Protein AF-0000000079012053 (afdb_homodimer)

Radius of gyration: 28.5 Å; Cα contacts (8 Å, |Δi|>4): 423; chains: 2; bounding box: 74×91×102 Å

InterPro domains:
  IPR010711 Group XII secretory phospholipase A2 precursor [PF06951] (29-182)
  IPR010711 Group XII secretory phospholipase A2 precursor [PTHR12824] (22-181)
  IPR033113 Phospholipase A2, histidine active site [PS00118] (104-111)
  IPR036444 Phospholipase A2 domain superfamily [G3DSA:1.20.90.10] (63-164)
  IPR036444 Phospholipase A2 domain superfamily [SSF48619] (60-164)

Structure (mmCIF, N/CA/C/O backbone):
data_AF-0000000079012053-model_v1
#
loop_
_entity.id
_entity.type
_entity.pdbx_description
1 polymer 'Group XIIA secretory phospholipase A2'
#
loop_
_atom_site.group_PDB
_atom_site.id
_atom_site.type_symbol
_atom_site.label_atom_id
_atom_site.label_alt_id
_atom_site.label_comp_id
_atom_site.label_asym_id
_atom_site.label_entity_id
_atom_site.label_seq_id
_atom_site.pdbx_PDB_ins_code
_atom_site.Cartn_x
_atom_site.Cartn_y
_atom_site.Cartn_z
_atom_site.occupancy
_atom_site.B_iso_or_equiv
_atom_site.auth_seq_id
_atom_site.auth_comp_id
_atom_site.auth_asym_id
_atom_site.auth_atom_id
_atom_site.pdbx_PDB_model_num
ATOM 1 N N . MET A 1 1 ? 38.719 -31.891 -61.781 1 25.09 1 MET A N 1
ATOM 2 C CA . MET A 1 1 ? 39.188 -31.359 -60.5 1 25.09 1 MET A CA 1
ATOM 3 C C . MET A 1 1 ? 38.719 -29.922 -60.281 1 25.09 1 MET A C 1
ATOM 5 O O . MET A 1 1 ? 39.25 -28.984 -60.875 1 25.09 1 MET A O 1
ATOM 9 N N . LEU A 1 2 ? 37.375 -29.734 -60.344 1 27.69 2 LEU A N 1
ATOM 10 C CA . LEU A 1 2 ? 36.406 -28.641 -60.5 1 27.69 2 LEU A CA 1
ATOM 11 C C . LEU A 1 2 ? 36.562 -27.609 -59.406 1 27.69 2 LEU A C 1
ATOM 13 O O . LEU A 1 2 ? 36.844 -27.969 -58.25 1 27.69 2 LEU A O 1
ATOM 17 N N . ALA A 1 3 ? 37.094 -26.453 -59.906 1 29.55 3 ALA A N 1
ATOM 18 C CA . ALA A 1 3 ? 37.219 -25.172 -59.219 1 29.55 3 ALA A CA 1
ATOM 19 C C . ALA A 1 3 ? 36 -24.875 -58.344 1 29.55 3 ALA A C 1
ATOM 21 O O . ALA A 1 3 ? 34.875 -24.828 -58.812 1 29.55 3 ALA A O 1
ATOM 22 N N . VAL A 1 4 ? 36 -25.562 -57.188 1 32.06 4 VAL A N 1
ATOM 23 C CA . VAL A 1 4 ? 35.062 -25.359 -56.062 1 32.06 4 VAL A CA 1
ATOM 24 C C . VAL A 1 4 ? 34.969 -23.875 -55.75 1 32.06 4 VAL A C 1
ATOM 26 O O . VAL A 1 4 ? 35.969 -23.219 -55.5 1 32.06 4 VAL A O 1
ATOM 29 N N . ASN A 1 5 ? 34.125 -23.281 -56.688 1 27.33 5 ASN A N 1
ATOM 30 C CA . ASN A 1 5 ? 33.688 -21.906 -56.562 1 27.33 5 ASN A CA 1
ATOM 31 C C . ASN A 1 5 ? 33.438 -21.516 -55.125 1 27.33 5 ASN A C 1
ATOM 33 O O . ASN A 1 5 ? 32.469 -21.938 -54.5 1 27.33 5 ASN A O 1
ATOM 37 N N . GLN A 1 6 ? 34.594 -21.641 -54.375 1 26.59 6 GLN A N 1
ATOM 38 C CA . GLN A 1 6 ? 34.625 -21.328 -52.938 1 26.59 6 GLN A CA 1
ATOM 39 C C . GLN A 1 6 ? 34.094 -19.938 -52.688 1 26.59 6 GLN A C 1
ATOM 41 O O . GLN A 1 6 ? 34.125 -19.453 -51.531 1 26.59 6 GLN A O 1
ATOM 46 N N . HIS A 1 7 ? 34.031 -19.234 -53.938 1 27.86 7 HIS A N 1
ATOM 47 C CA . HIS A 1 7 ? 34 -17.812 -53.562 1 27.86 7 HIS A CA 1
ATOM 48 C C . HIS A 1 7 ? 32.812 -17.484 -52.688 1 27.86 7 HIS A C 1
ATOM 50 O O . HIS A 1 7 ? 32.562 -16.328 -52.375 1 27.86 7 HIS A O 1
ATOM 56 N N . ARG A 1 8 ? 31.844 -18.438 -52.75 1 28.11 8 ARG A N 1
ATOM 57 C CA . ARG A 1 8 ? 30.547 -17.859 -52.438 1 28.11 8 ARG A CA 1
ATOM 58 C C . ARG A 1 8 ? 30.484 -17.328 -51 1 28.11 8 ARG A C 1
ATOM 60 O O . ARG A 1 8 ? 29.422 -16.938 -50.531 1 28.11 8 ARG A O 1
ATOM 67 N N . TRP A 1 9 ? 31.609 -17.781 -50.312 1 26.86 9 TRP A N 1
ATOM 68 C CA . TRP A 1 9 ? 31.266 -17.656 -48.906 1 26.86 9 TRP A CA 1
ATOM 69 C C . TRP A 1 9 ? 31.109 -16.203 -48.5 1 26.86 9 TRP A C 1
ATOM 71 O O . TRP A 1 9 ? 30.656 -15.898 -47.375 1 26.86 9 TRP A O 1
ATOM 81 N N . TYR A 1 10 ? 31.953 -15.391 -49.219 1 26.73 10 TYR A N 1
ATOM 82 C CA . TYR A 1 10 ? 32.375 -14.266 -48.406 1 26.73 10 TYR A CA 1
ATOM 83 C C . TYR A 1 10 ? 31.188 -13.367 -48.062 1 26.73 10 TYR A C 1
ATOM 85 O O . TYR A 1 10 ? 31.188 -12.711 -47 1 26.73 10 TYR A O 1
ATOM 93 N N . HIS A 1 11 ? 30.5 -13.039 -49.156 1 29.14 11 HIS A N 1
ATOM 94 C CA . HIS A 1 11 ? 29.938 -11.695 -49.062 1 29.14 11 HIS A CA 1
ATOM 95 C C . HIS A 1 11 ? 28.844 -11.617 -48.031 1 29.14 11 HIS A C 1
ATOM 97 O O . HIS A 1 11 ? 28.109 -10.625 -47.938 1 29.14 11 HIS A O 1
ATOM 103 N N . PHE A 1 12 ? 28.469 -12.758 -47.562 1 29.09 12 PHE A N 1
ATOM 104 C CA . PHE A 1 12 ? 27.281 -12.602 -46.75 1 29.09 12 PHE A CA 1
ATOM 105 C C . PHE A 1 12 ? 27.562 -11.695 -45.531 1 29.09 12 PHE A C 1
ATOM 107 O O . PHE A 1 12 ? 26.797 -11.703 -44.562 1 29.09 12 PHE A O 1
ATOM 114 N N . MET A 1 13 ? 28.719 -11.016 -45.594 1 24.72 13 MET A N 1
ATOM 115 C CA . MET A 1 13 ? 29.062 -10.273 -44.375 1 24.72 13 MET A CA 1
ATOM 116 C C . MET A 1 13 ? 27.859 -9.477 -43.875 1 24.72 13 MET A C 1
ATOM 118 O O . MET A 1 13 ? 27.391 -9.68 -42.75 1 24.72 13 MET A O 1
ATOM 122 N N . LEU A 1 14 ? 28.078 -7.977 -43.656 1 25.38 14 LEU A N 1
ATOM 123 C CA . LEU A 1 14 ? 28 -6.945 -42.625 1 25.38 14 LEU A CA 1
ATOM 124 C C . LEU A 1 14 ? 26.656 -6.246 -42.656 1 25.38 14 LEU A C 1
ATOM 126 O O . LEU A 1 14 ? 26.469 -5.227 -41.969 1 25.38 14 LEU A O 1
ATOM 130 N N . LEU A 1 15 ? 25.938 -6.465 -43.625 1 27.17 15 LEU A N 1
ATOM 131 C CA . LEU A 1 15 ? 24.891 -5.449 -43.562 1 27.17 15 LEU A CA 1
ATOM 132 C C . LEU A 1 15 ? 24.078 -5.613 -42.281 1 27.17 15 LEU A C 1
ATOM 134 O O . LEU A 1 15 ? 23.219 -6.492 -42.188 1 27.17 15 LEU A O 1
ATOM 138 N N . ILE A 1 16 ? 24.812 -5.633 -41.156 1 29.27 16 ILE A N 1
ATOM 139 C CA . ILE A 1 16 ? 24.094 -5.422 -39.906 1 29.27 16 ILE A CA 1
ATOM 140 C C . ILE A 1 16 ? 23.172 -4.211 -40.031 1 29.27 16 ILE A C 1
ATOM 142 O O . ILE A 1 16 ? 23.641 -3.068 -40 1 29.27 16 ILE A O 1
ATOM 146 N N . THR A 1 17 ? 22.375 -4.117 -41.031 1 27.09 17 THR A N 1
ATOM 147 C CA . THR A 1 17 ? 21.344 -3.08 -40.969 1 27.09 17 THR A CA 1
ATOM 148 C C . THR A 1 17 ? 20.797 -2.971 -39.562 1 27.09 17 THR A C 1
ATOM 150 O O . THR A 1 17 ? 20.438 -3.98 -38.938 1 27.09 17 THR A O 1
ATOM 153 N N . THR A 1 18 ? 21.219 -1.887 -38.844 1 28.12 18 THR A N 1
ATOM 154 C CA . THR A 1 18 ? 20.734 -1.186 -37.656 1 28.12 18 THR A CA 1
ATOM 155 C C . THR A 1 18 ? 19.219 -1.023 -37.688 1 28.12 18 THR A C 1
ATOM 157 O O . THR A 1 18 ? 18.703 -0.192 -38.438 1 28.12 18 THR A O 1
ATOM 160 N N . HIS A 1 19 ? 18.531 -2.014 -38.062 1 26.72 19 HIS A N 1
ATOM 161 C CA . HIS A 1 19 ? 17.156 -1.69 -37.688 1 26.72 19 HIS A CA 1
ATOM 162 C C . HIS A 1 19 ? 17.094 -0.979 -36.344 1 26.72 19 HIS A C 1
ATOM 164 O O . HIS A 1 19 ? 17.469 -1.549 -35.312 1 26.72 19 HIS A O 1
ATOM 170 N N . VAL A 1 20 ? 17.328 0.299 -36.375 1 26.78 20 VAL A N 1
ATOM 171 C CA . VAL A 1 20 ? 16.891 1.268 -35.375 1 26.78 20 VAL A CA 1
ATOM 172 C C . VAL A 1 20 ? 15.492 0.903 -34.906 1 26.78 20 VAL A C 1
ATOM 174 O O . VAL A 1 20 ? 14.539 0.892 -35.688 1 26.78 20 VAL A O 1
ATOM 177 N N . PHE A 1 21 ? 15.445 -0.138 -34.156 1 27.66 21 PHE A N 1
ATOM 178 C CA . PHE A 1 21 ? 14.273 -0.241 -33.281 1 27.66 21 PHE A CA 1
ATOM 179 C C . PHE A 1 21 ? 13.734 1.142 -32.938 1 27.66 21 PHE A C 1
ATOM 181 O O . PHE A 1 21 ? 14.438 1.963 -32.344 1 27.66 21 PHE A O 1
ATOM 188 N N . ASN A 1 22 ? 12.961 1.633 -33.812 1 24.8 22 ASN A N 1
ATOM 189 C CA . ASN A 1 22 ? 12.078 2.758 -33.531 1 24.8 22 ASN A CA 1
ATOM 190 C C . ASN A 1 22 ? 11.477 2.65 -32.125 1 24.8 22 ASN A C 1
ATOM 192 O O . ASN A 1 22 ? 10.562 1.854 -31.891 1 24.8 22 ASN A O 1
ATOM 196 N N . VAL A 1 23 ? 12.25 2.871 -31.094 1 27.88 23 VAL A N 1
ATOM 197 C CA . VAL A 1 23 ? 11.992 3.285 -29.719 1 27.88 23 VAL A CA 1
ATOM 198 C C . VAL A 1 23 ? 10.922 4.367 -29.703 1 27.88 23 VAL A C 1
ATOM 200 O O . VAL A 1 23 ? 10.688 5.004 -28.672 1 27.88 23 VAL A O 1
ATOM 203 N N . ASN A 1 24 ? 10.5 4.809 -30.828 1 26.16 24 ASN A N 1
ATOM 204 C CA . ASN A 1 24 ? 9.742 6.051 -30.734 1 26.16 24 ASN A CA 1
ATOM 205 C C . ASN A 1 24 ? 8.492 5.879 -29.859 1 26.16 24 ASN A C 1
ATOM 207 O O . ASN A 1 24 ? 8.117 6.781 -29.125 1 26.16 24 ASN A O 1
ATOM 211 N N . SER A 1 25 ? 7.598 5.047 -30.438 1 25.25 25 SER A N 1
ATOM 212 C CA . SER A 1 25 ? 6.234 5.238 -29.953 1 25.25 25 SER A CA 1
ATOM 213 C C . SER A 1 25 ? 6.109 4.848 -28.484 1 25.25 25 SER A C 1
ATOM 215 O O . SER A 1 25 ? 5.031 4.969 -27.906 1 25.25 25 SER A O 1
ATOM 217 N N . VAL A 1 26 ? 6.871 3.967 -28.047 1 26.59 26 VAL A N 1
ATOM 218 C CA . VAL A 1 26 ? 6.746 3.551 -26.656 1 26.59 26 VAL A CA 1
ATOM 219 C C . VAL A 1 26 ? 7.184 4.688 -25.734 1 26.59 26 VAL A C 1
ATOM 221 O O . VAL A 1 26 ? 6.957 4.633 -24.531 1 26.59 26 VAL A O 1
ATOM 224 N N . LEU A 1 27 ? 7.992 5.613 -26.094 1 27.41 27 LEU A N 1
ATOM 225 C CA . LEU A 1 27 ? 8.555 6.734 -25.344 1 27.41 27 LEU A CA 1
ATOM 226 C C . LEU A 1 27 ? 7.453 7.695 -24.906 1 27.41 27 LEU A C 1
ATOM 228 O O . LEU A 1 27 ? 7.613 8.406 -23.906 1 27.41 27 LEU A O 1
ATOM 232 N N . THR A 1 28 ? 6.648 8.141 -25.828 1 27.19 28 THR A N 1
ATOM 233 C CA . THR A 1 28 ? 5.762 9.25 -25.5 1 27.19 28 THR A CA 1
ATOM 234 C C . THR A 1 28 ? 4.758 8.844 -24.422 1 27.19 28 THR A C 1
ATOM 236 O O . THR A 1 28 ? 4.184 9.695 -23.75 1 27.19 28 THR A O 1
ATOM 239 N N . LYS A 1 29 ? 4.129 7.668 -24.688 1 29.19 29 LYS A N 1
ATOM 240 C CA . LYS A 1 29 ? 3.051 7.402 -23.734 1 29.19 29 LYS A CA 1
ATOM 241 C C . LYS A 1 29 ? 3.592 7.223 -22.328 1 29.19 29 LYS A C 1
ATOM 243 O O . LYS A 1 29 ? 2.93 6.625 -21.469 1 29.19 29 LYS A O 1
ATOM 248 N N . SER A 1 30 ? 4.816 7.266 -22 1 28.3 30 SER A N 1
ATOM 249 C CA . SER A 1 30 ? 5.652 7.262 -20.812 1 28.3 30 SER A CA 1
ATOM 250 C C . SER A 1 30 ? 5.125 8.234 -19.766 1 28.3 30 SER A C 1
ATOM 252 O O . SER A 1 30 ? 5.09 7.914 -18.578 1 28.3 30 SER A O 1
ATOM 254 N N . ARG A 1 31 ? 5.168 9.57 -20.141 1 31.08 31 ARG A N 1
ATOM 255 C CA . ARG A 1 31 ? 4.715 10.688 -19.328 1 31.08 31 ARG A CA 1
ATOM 256 C C . ARG A 1 31 ? 3.287 10.469 -18.844 1 31.08 31 ARG A C 1
ATOM 258 O O . ARG A 1 31 ? 2.848 11.109 -17.875 1 31.08 31 ARG A O 1
ATOM 265 N N . ASP A 1 32 ? 2.441 10.203 -19.844 1 31.27 32 ASP A N 1
ATOM 266 C CA . ASP A 1 32 ? 1.064 10.117 -19.359 1 31.27 32 ASP A CA 1
ATOM 267 C C . ASP A 1 32 ? 0.906 9.008 -18.328 1 31.27 32 ASP A C 1
ATOM 269 O O . ASP A 1 32 ? 0.097 8.094 -18.516 1 31.27 32 ASP A O 1
ATOM 273 N N . ALA A 1 33 ? 1.769 8.266 -18.109 1 32.56 33 ALA A N 1
ATOM 274 C CA . ALA A 1 33 ? 1.92 7.41 -16.938 1 32.56 33 ALA A CA 1
ATOM 275 C C . ALA A 1 33 ? 1.225 8.023 -15.719 1 32.56 33 ALA A C 1
ATOM 277 O O . ALA A 1 33 ? 1.077 9.242 -15.625 1 32.56 33 ALA A O 1
ATOM 278 N N . ALA A 1 34 ? 0.718 7.234 -14.672 1 38.31 34 ALA A N 1
ATOM 279 C CA . ALA A 1 34 ? -0.222 7.629 -13.625 1 38.31 34 ALA A CA 1
ATOM 280 C C . ALA A 1 34 ? 0.29 8.844 -12.852 1 38.31 34 ALA A C 1
ATOM 282 O O . ALA A 1 34 ? 1.221 8.727 -12.055 1 38.31 34 ALA A O 1
ATOM 283 N N . SER A 1 35 ? 0.836 9.93 -13.328 1 45.62 35 SER A N 1
ATOM 284 C CA . SER A 1 35 ? 0.599 11.078 -12.461 1 45.62 35 SER A CA 1
ATOM 285 C C . SER A 1 35 ? -0.606 10.844 -11.555 1 45.62 35 SER A C 1
ATOM 287 O O . SER A 1 35 ? -1.749 11.055 -11.969 1 45.62 35 SER A O 1
ATOM 289 N N . ASN A 1 36 ? -0.613 9.641 -10.969 1 56.22 36 ASN A N 1
ATOM 290 C CA . ASN A 1 36 ? -1.754 9.297 -10.133 1 56.22 36 ASN A CA 1
ATOM 291 C C . ASN A 1 36 ? -2.26 10.508 -9.352 1 56.22 36 ASN A C 1
ATOM 293 O O . ASN A 1 36 ? -1.633 10.93 -8.375 1 56.22 36 ASN A O 1
ATOM 297 N N . THR A 1 37 ? -2.938 11.289 -10.25 1 70.62 37 THR A N 1
ATOM 298 C CA . THR A 1 37 ? -3.617 12.359 -9.523 1 70.62 37 THR A CA 1
ATOM 299 C C . THR A 1 37 ? -4.418 11.789 -8.352 1 70.62 37 THR A C 1
ATOM 301 O O . THR A 1 37 ? -4.684 10.594 -8.305 1 70.62 37 THR A O 1
ATOM 304 N N . VAL A 1 38 ? -4.434 12.57 -7.445 1 81.56 38 VAL A N 1
ATOM 305 C CA . VAL A 1 38 ? -5.273 12.234 -6.305 1 81.56 38 VAL A CA 1
ATOM 306 C C . VAL A 1 38 ? -6.605 11.664 -6.789 1 81.56 38 VAL A C 1
ATOM 308 O O . VAL A 1 38 ? -7.066 10.633 -6.297 1 81.56 38 VAL A O 1
ATOM 311 N N . GLY A 1 39 ? -7.117 12.258 -7.805 1 81.94 39 GLY A N 1
ATOM 312 C CA . GLY A 1 39 ? -8.383 11.805 -8.359 1 81.94 39 GLY A CA 1
ATOM 313 C C . GLY A 1 39 ? -8.32 10.391 -8.914 1 81.94 39 GLY A C 1
ATOM 314 O O . GLY A 1 39 ? -9.219 9.586 -8.68 1 81.94 39 GLY A O 1
ATOM 315 N N . ASP A 1 40 ? -7.273 10.062 -9.609 1 79.62 40 ASP A N 1
ATOM 316 C CA . ASP A 1 40 ? -7.105 8.727 -10.172 1 79.62 40 ASP A CA 1
ATOM 317 C C . ASP A 1 40 ? -6.965 7.68 -9.07 1 79.62 40 ASP A C 1
ATOM 319 O O . ASP A 1 40 ? -7.531 6.59 -9.164 1 79.62 40 ASP A O 1
ATOM 323 N N . ILE A 1 41 ? -6.234 8.016 -8.094 1 79.38 41 ILE A N 1
ATOM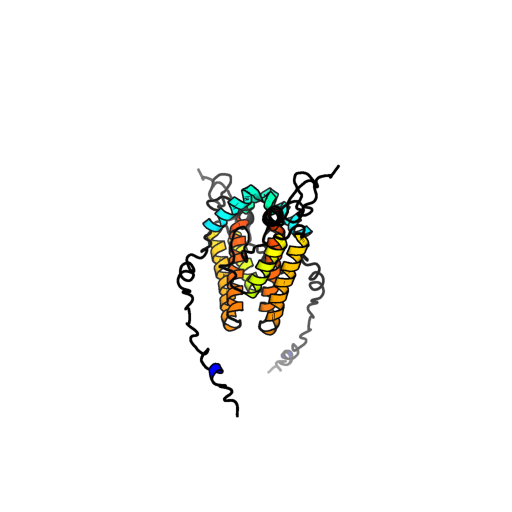 324 C CA . ILE A 1 41 ? -6.043 7.102 -6.969 1 79.38 41 ILE A CA 1
ATOM 325 C C . ILE A 1 41 ? -7.379 6.852 -6.273 1 79.38 41 ILE A C 1
ATOM 327 O O . ILE A 1 41 ? -7.773 5.703 -6.066 1 79.38 41 ILE A O 1
ATOM 331 N N . LEU A 1 42 ? -8.062 7.91 -6.043 1 82.94 42 LEU A N 1
ATOM 332 C CA . LEU A 1 42 ? -9.32 7.793 -5.316 1 82.94 42 LEU A CA 1
ATOM 333 C C . LEU A 1 42 ? -10.359 7.043 -6.148 1 82.94 42 LEU A C 1
ATOM 335 O O . LEU A 1 42 ? -11.125 6.234 -5.617 1 82.94 42 LEU A O 1
ATOM 339 N N . GLU A 1 43 ? -10.445 7.301 -7.438 1 82.31 43 GLU A N 1
ATOM 340 C CA . GLU A 1 43 ? -11.359 6.566 -8.305 1 82.31 43 GLU A CA 1
ATOM 341 C C . GLU A 1 43 ? -11.062 5.07 -8.281 1 82.31 43 GLU A C 1
ATOM 343 O O . GLU A 1 43 ? -11.977 4.25 -8.188 1 82.31 43 GLU A O 1
ATOM 348 N N . SER A 1 44 ? -9.859 4.738 -8.367 1 76.69 44 SER A N 1
ATOM 349 C CA . SER A 1 44 ? -9.469 3.334 -8.328 1 76.69 44 SER A CA 1
ATOM 350 C C . SER A 1 44 ? -9.852 2.695 -6.992 1 76.69 44 SER A C 1
ATOM 352 O O . SER A 1 44 ? -10.352 1.568 -6.961 1 76.69 44 SER A O 1
ATOM 354 N N . MET A 1 45 ? -9.727 3.445 -5.977 1 78.75 45 MET A N 1
ATOM 355 C CA . MET A 1 45 ? -10.039 2.9 -4.656 1 78.75 45 MET A CA 1
ATOM 356 C C . MET A 1 45 ? -11.539 2.68 -4.504 1 78.75 45 MET A C 1
ATOM 358 O O . MET A 1 45 ? -11.969 1.692 -3.906 1 78.75 45 MET A O 1
ATOM 362 N N . HIS A 1 46 ? -12.242 3.541 -5.031 1 81.56 46 HIS A N 1
ATOM 363 C CA . HIS A 1 46 ? -13.688 3.375 -4.902 1 81.56 46 HIS A CA 1
ATOM 364 C C . HIS A 1 46 ? -14.172 2.139 -5.656 1 81.56 46 HIS A C 1
ATOM 366 O O . HIS A 1 46 ? -15.117 1.479 -5.227 1 81.56 46 HIS A O 1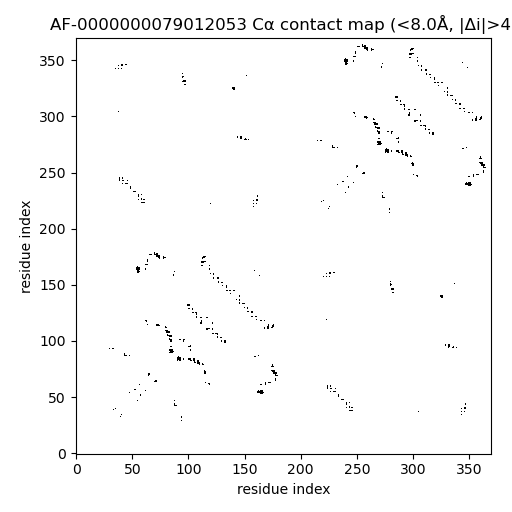
ATOM 372 N N . ASN A 1 47 ? -13.547 1.844 -6.727 1 76.19 47 ASN A N 1
ATOM 373 C CA . ASN A 1 47 ? -13.852 0.581 -7.391 1 76.19 47 ASN A CA 1
ATOM 374 C C . ASN A 1 47 ? -13.477 -0.615 -6.516 1 76.19 47 ASN A C 1
ATOM 376 O O . ASN A 1 47 ? -14.203 -1.612 -6.484 1 76.19 47 ASN A O 1
ATOM 380 N N . VAL A 1 48 ? -12.453 -0.475 -5.773 1 76.94 48 VAL A N 1
ATOM 381 C CA . VAL A 1 48 ? -12.008 -1.518 -4.852 1 76.94 48 VAL A CA 1
ATOM 382 C C . VAL A 1 48 ? -12.969 -1.592 -3.662 1 76.94 48 VAL A C 1
ATOM 384 O O . VAL A 1 48 ? -13.32 -2.684 -3.213 1 76.94 48 VAL A O 1
ATOM 387 N N . VAL A 1 49 ? -13.391 -0.503 -3.252 1 81.88 49 VAL A N 1
ATOM 388 C CA . VAL A 1 49 ? -14.234 -0.424 -2.062 1 81.88 49 VAL A CA 1
ATOM 389 C C . VAL A 1 49 ? -15.539 -1.18 -2.299 1 81.88 49 VAL A C 1
ATOM 391 O O . VAL A 1 49 ? -16.031 -1.886 -1.413 1 81.88 49 VAL A O 1
ATOM 394 N N . SER A 1 50 ? -16.031 -1.105 -3.463 1 83.12 50 SER A N 1
ATOM 395 C CA . SER A 1 50 ? -17.312 -1.752 -3.734 1 83.12 50 SER A CA 1
ATOM 396 C C . SER A 1 50 ? -17.203 -3.27 -3.623 1 83.12 50 SER A C 1
ATOM 398 O O . SER A 1 50 ? -18.188 -3.951 -3.342 1 83.12 50 SER A O 1
ATOM 400 N N . ASN A 1 51 ? -16 -3.746 -3.777 1 85.25 51 ASN A N 1
ATOM 401 C CA . ASN A 1 51 ? -15.781 -5.188 -3.715 1 85.25 51 ASN A CA 1
ATOM 402 C C . ASN A 1 51 ? -14.656 -5.539 -2.748 1 85.25 51 ASN A C 1
ATOM 404 O O . ASN A 1 51 ? -13.93 -6.508 -2.967 1 85.25 51 ASN A O 1
ATOM 408 N N . ILE A 1 52 ? -14.484 -4.758 -1.776 1 86.44 52 ILE A N 1
ATOM 409 C CA . ILE A 1 52 ? -13.32 -4.848 -0.904 1 86.44 52 ILE A CA 1
ATOM 410 C C . ILE A 1 52 ? -13.297 -6.211 -0.214 1 86.44 52 ILE A C 1
ATOM 412 O O . ILE A 1 52 ? -12.227 -6.797 -0.016 1 86.44 52 ILE A O 1
ATOM 416 N N . HIS A 1 53 ? -14.391 -6.742 0.082 1 87.75 53 HIS A N 1
ATOM 417 C CA . HIS A 1 53 ? -14.438 -8.047 0.726 1 87.75 53 HIS A CA 1
ATOM 418 C C . HIS A 1 53 ? -13.867 -9.133 -0.181 1 87.75 53 HIS A C 1
ATOM 420 O O . HIS A 1 53 ? -13.242 -10.086 0.297 1 87.75 53 HIS A O 1
ATOM 426 N N . ASP A 1 54 ? -14.094 -8.938 -1.468 1 89.25 54 ASP A N 1
ATOM 427 C CA . ASP A 1 54 ? -13.531 -9.898 -2.412 1 89.25 54 ASP A CA 1
ATOM 428 C C . ASP A 1 54 ? -12.008 -9.789 -2.471 1 89.25 54 ASP A C 1
ATOM 430 O O . ASP A 1 54 ? -11.32 -10.797 -2.631 1 89.25 54 ASP A O 1
ATOM 434 N N . TYR A 1 55 ? -11.57 -8.602 -2.291 1 88.5 55 TYR A N 1
ATOM 435 C CA . TYR A 1 55 ? -10.125 -8.383 -2.375 1 88.5 55 TYR A CA 1
ATOM 436 C C . TYR A 1 55 ? -9.422 -8.93 -1.138 1 88.5 55 TYR A C 1
ATOM 438 O O . TYR A 1 55 ? -8.344 -9.516 -1.24 1 88.5 55 TYR A O 1
ATOM 446 N N . ILE A 1 56 ? -9.969 -8.828 -0.07 1 88.19 56 ILE A N 1
ATOM 447 C CA . ILE A 1 56 ? -9.32 -9.211 1.179 1 88.19 56 ILE A CA 1
ATOM 448 C C . ILE A 1 56 ? -9.57 -10.695 1.456 1 88.19 56 ILE A C 1
ATOM 450 O O . ILE A 1 56 ? -8.672 -11.406 1.913 1 88.19 56 ILE A O 1
ATOM 454 N N . GLY A 1 57 ? -10.719 -11.078 1.14 1 89.25 57 GLY A N 1
ATOM 455 C CA . GLY A 1 57 ? -11.07 -12.453 1.441 1 89.25 57 GLY A CA 1
ATOM 456 C C . GLY A 1 57 ? -11.492 -12.656 2.885 1 89.25 57 GLY A C 1
ATOM 457 O O . GLY A 1 57 ? -11.891 -11.711 3.562 1 89.25 57 GLY A O 1
ATOM 458 N N . ASP A 1 58 ? -11.406 -13.961 3.316 1 84.81 58 ASP A N 1
ATOM 459 C CA . ASP A 1 58 ? -11.859 -14.297 4.664 1 84.81 58 ASP A CA 1
ATOM 460 C C . ASP A 1 58 ? -10.711 -14.211 5.664 1 84.81 58 ASP A C 1
ATOM 462 O O . ASP A 1 58 ? -9.539 -14.227 5.277 1 84.81 58 ASP A O 1
ATOM 466 N N . LYS A 1 59 ? -11.07 -14.055 6.938 1 78 59 LYS A N 1
ATOM 467 C CA . LYS A 1 59 ? -10.062 -13.969 7.996 1 78 59 LYS A CA 1
ATOM 468 C C . LYS A 1 59 ? -9.148 -15.188 7.992 1 78 59 LYS A C 1
ATOM 470 O O . LYS A 1 59 ? -7.969 -15.086 8.328 1 78 59 LYS A O 1
ATOM 475 N N . GLY A 1 60 ? -9.688 -16.234 7.586 1 75.5 60 GLY A N 1
ATOM 476 C CA . GLY A 1 60 ? -8.93 -17.469 7.664 1 75.5 60 GLY A CA 1
ATOM 477 C C . GLY A 1 60 ? -8.141 -17.766 6.406 1 75.5 60 GLY A C 1
ATOM 478 O O . GLY A 1 60 ? -7.461 -18.797 6.32 1 75.5 60 GLY A O 1
ATOM 479 N N . GLY A 1 61 ? -8.219 -16.906 5.512 1 82.5 61 GLY A N 1
ATOM 480 C CA . GLY A 1 61 ? -7.438 -17.156 4.312 1 82.5 61 GLY A CA 1
ATOM 481 C C . GLY A 1 61 ? -8.266 -17.109 3.043 1 82.5 61 GLY A C 1
ATOM 482 O O . GLY A 1 61 ? -9.477 -16.891 3.094 1 82.5 61 GLY A O 1
ATOM 483 N N . CYS A 1 62 ? -7.613 -17.188 1.967 1 94.19 62 CYS A N 1
ATOM 484 C CA . CYS A 1 62 ? -8.203 -17.125 0.633 1 94.19 62 CYS A CA 1
ATOM 485 C C . CYS A 1 62 ? -8.039 -18.469 -0.096 1 94.19 62 CYS A C 1
ATOM 487 O O . CYS A 1 62 ? -6.918 -18.875 -0.404 1 94.19 62 CYS A O 1
ATOM 489 N N . ILE A 1 63 ? -9.133 -19.156 -0.3 1 95.06 63 ILE A N 1
ATOM 490 C CA . ILE A 1 63 ? -9.141 -20.469 -0.95 1 95.06 63 ILE A CA 1
ATOM 491 C C . ILE A 1 63 ? -10.117 -20.453 -2.119 1 95.06 63 ILE A C 1
ATOM 493 O O . ILE A 1 63 ? -11.227 -19.922 -2 1 95.06 63 ILE A O 1
ATOM 497 N N . PHE A 1 64 ? -9.656 -21 -3.186 1 96.81 64 PHE A N 1
ATOM 498 C CA . PHE A 1 64 ? -10.562 -21.156 -4.316 1 96.81 64 PHE A CA 1
ATOM 499 C C . PHE A 1 64 ? -11.305 -22.484 -4.223 1 96.81 64 PHE A C 1
ATOM 501 O O . PHE A 1 64 ? -10.695 -23.531 -4.012 1 96.81 64 PHE A O 1
ATOM 508 N N . LYS A 1 65 ? -12.617 -22.359 -4.316 1 95.5 65 LYS A N 1
ATOM 509 C CA . LYS A 1 65 ? -13.484 -23.531 -4.348 1 95.5 65 LYS A CA 1
ATOM 510 C C . LYS A 1 65 ? -14.43 -23.469 -5.547 1 95.5 65 LYS A C 1
ATOM 512 O O . LYS A 1 65 ? -14.938 -22.406 -5.895 1 95.5 65 LYS A O 1
ATOM 517 N N . CYS A 1 66 ? -14.648 -24.641 -6.055 1 96.44 66 CYS A N 1
ATOM 518 C CA .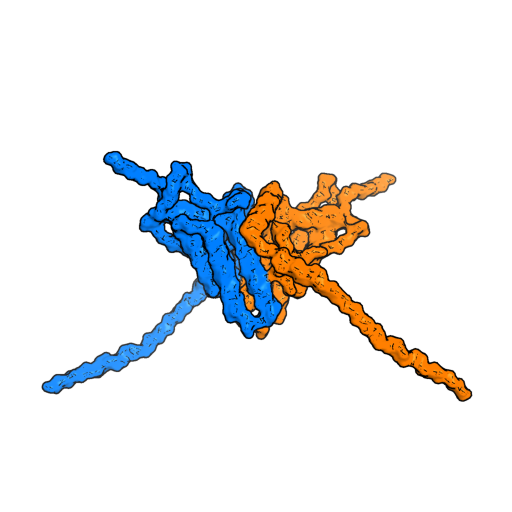 CYS A 1 66 ? -15.656 -24.719 -7.098 1 96.44 66 CYS A CA 1
ATOM 519 C C . CYS A 1 66 ? -17.047 -24.5 -6.523 1 96.44 66 CYS A C 1
ATOM 521 O O . CYS A 1 66 ? -17.375 -25 -5.449 1 96.44 66 CYS A O 1
ATOM 523 N N . PRO A 1 67 ? -17.875 -23.844 -7.27 1 92.81 67 PRO A N 1
ATOM 524 C CA . PRO A 1 67 ? -19.219 -23.562 -6.777 1 92.81 67 PRO A CA 1
ATOM 525 C C . PRO A 1 67 ? -20.047 -24.828 -6.535 1 92.81 67 PRO A 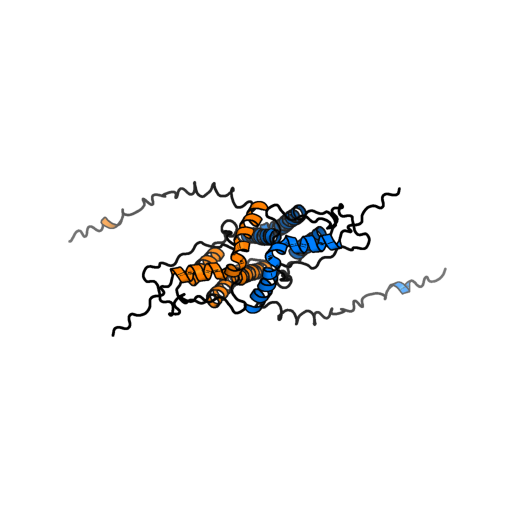C 1
ATOM 527 O O . PRO A 1 67 ? -20.906 -24.844 -5.656 1 92.81 67 PRO A O 1
ATOM 530 N N . ASN A 1 68 ? -19.797 -25.812 -7.273 1 92.5 68 ASN A N 1
ATOM 531 C CA . ASN A 1 68 ? 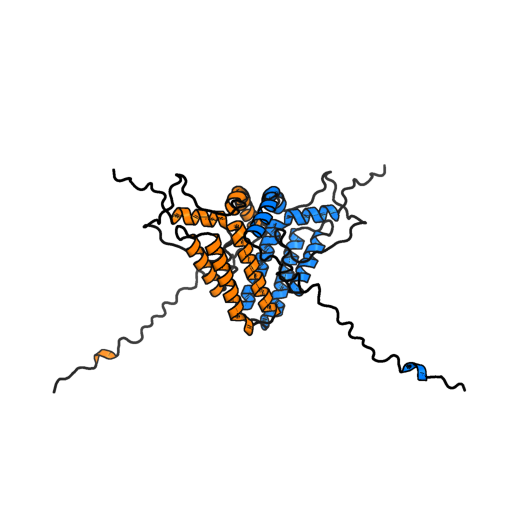-20.562 -27.047 -7.148 1 92.5 68 ASN A CA 1
ATOM 532 C C . ASN A 1 68 ? -19.953 -28 -6.133 1 92.5 68 ASN A C 1
ATOM 534 O O . ASN A 1 68 ? -20.391 -29.141 -6.008 1 92.5 68 ASN A O 1
ATOM 538 N N . GLY A 1 69 ? -18.781 -27.578 -5.512 1 92.88 69 GLY A N 1
ATOM 539 C CA . GLY A 1 69 ? -18.219 -28.328 -4.398 1 92.88 69 GLY A CA 1
ATOM 540 C C . GLY A 1 69 ? -17.188 -29.359 -4.828 1 92.88 69 GLY A C 1
ATOM 541 O O . GLY A 1 69 ? -16.562 -30 -3.988 1 92.88 69 GLY A O 1
ATOM 542 N N . VAL A 1 70 ? -17.078 -29.547 -6.176 1 94.69 70 VAL A N 1
ATOM 543 C CA . VAL A 1 70 ? -16.094 -30.516 -6.641 1 94.69 70 VAL A CA 1
ATOM 544 C C . VAL A 1 70 ? -14.688 -29.922 -6.531 1 94.69 70 VAL A C 1
ATOM 546 O O . VAL A 1 70 ? -14.523 -28.719 -6.379 1 94.69 70 VAL A O 1
ATOM 549 N N . LYS A 1 71 ? -13.773 -30.797 -6.547 1 95.12 71 LYS A N 1
ATOM 550 C CA . LYS A 1 71 ? -12.383 -30.344 -6.531 1 95.12 71 LYS A CA 1
ATOM 551 C C . LYS A 1 71 ? -11.992 -29.719 -7.863 1 95.12 71 LYS A C 1
ATOM 553 O O . LYS A 1 71 ? -12.273 -30.281 -8.93 1 95.12 71 LYS A O 1
ATOM 558 N N . PRO A 1 72 ? -11.43 -28.547 -7.746 1 97.56 72 PRO A N 1
ATOM 559 C CA . PRO A 1 72 ? -10.961 -27.953 -9 1 97.56 72 PRO A CA 1
ATOM 560 C C . PRO A 1 72 ? -9.969 -28.844 -9.742 1 97.56 72 PRO A C 1
ATOM 562 O O . PRO A 1 72 ? -9.117 -29.484 -9.125 1 97.56 72 PRO A O 1
ATOM 565 N N . GLN A 1 73 ? -10.164 -28.859 -11.094 1 97.44 73 GLN A N 1
ATOM 566 C CA . GLN A 1 73 ? -9.242 -29.594 -11.961 1 97.44 73 GLN A CA 1
ATOM 567 C C . GLN A 1 73 ? -8.586 -28.656 -12.977 1 97.44 73 GLN A C 1
ATOM 569 O O . GLN A 1 73 ? -9.195 -27.688 -13.414 1 97.44 73 GLN A O 1
ATOM 574 N N . LYS A 1 74 ? -7.434 -29.062 -13.375 1 97.44 74 LYS A N 1
ATOM 575 C CA . LYS A 1 74 ? -6.707 -28.25 -14.344 1 97.44 74 LYS A CA 1
ATOM 576 C C . LYS A 1 74 ? -7.52 -28.062 -15.617 1 97.44 74 LYS A C 1
ATOM 578 O O . LYS A 1 74 ? -8.07 -29.016 -16.156 1 97.44 74 LYS A O 1
ATOM 583 N N . ASN A 1 75 ? -7.59 -26.828 -16.062 1 97.62 75 ASN A N 1
ATOM 584 C CA . ASN A 1 75 ? -8.164 -26.5 -17.375 1 97.62 75 ASN A CA 1
ATOM 585 C C . ASN A 1 75 ? -7.18 -26.766 -18.5 1 97.62 75 ASN A C 1
ATOM 587 O O . ASN A 1 75 ? -6.207 -26.031 -18.656 1 97.62 75 ASN A O 1
ATOM 591 N N . PRO A 1 76 ? -7.434 -27.781 -19.328 1 96.19 76 PRO A N 1
ATOM 592 C CA . PRO A 1 76 ? -6.461 -28.094 -20.375 1 96.19 76 PRO A CA 1
ATOM 593 C C . PRO A 1 76 ? -6.352 -27 -21.422 1 96.19 76 PRO A C 1
ATOM 595 O O . PRO A 1 76 ? -5.355 -26.922 -22.156 1 96.19 76 PRO A O 1
ATOM 598 N N . ASP A 1 77 ? -7.328 -26.125 -21.484 1 96.75 77 ASP A N 1
ATOM 599 C CA . ASP A 1 77 ? -7.355 -25.078 -22.516 1 96.75 77 ASP A CA 1
ATOM 600 C C . ASP A 1 77 ? -6.766 -23.781 -21.984 1 96.75 77 ASP A C 1
ATOM 602 O O . ASP A 1 77 ? -6.73 -22.766 -22.703 1 96.75 77 ASP A O 1
ATOM 606 N N . HIS A 1 78 ? -6.312 -23.797 -20.766 1 97.44 78 HIS A N 1
ATOM 607 C CA . HIS A 1 78 ? -5.797 -22.578 -20.141 1 97.44 78 HIS A CA 1
ATOM 608 C C . HIS A 1 78 ? -4.285 -22.484 -20.297 1 97.44 78 HIS A C 1
ATOM 610 O O . HIS A 1 78 ? -3.568 -23.469 -20.062 1 97.44 78 HIS A O 1
ATOM 616 N N . THR A 1 79 ? -3.898 -21.266 -20.734 1 97.62 79 THR A N 1
ATOM 617 C CA . THR A 1 79 ? -2.48 -20.922 -20.734 1 97.62 79 THR A CA 1
ATOM 618 C C . THR A 1 79 ? -2.193 -19.844 -19.688 1 97.62 79 THR A C 1
ATOM 620 O O . THR A 1 79 ? -2.82 -18.781 -19.703 1 97.62 79 THR A O 1
ATOM 623 N N . LYS A 1 80 ? -1.304 -20.203 -18.828 1 96.25 80 LYS A N 1
ATOM 624 C CA . LYS A 1 80 ? -0.986 -19.219 -17.797 1 96.25 80 LYS A CA 1
ATOM 625 C C . LYS A 1 80 ? -0.479 -17.922 -18.406 1 96.25 80 LYS A C 1
ATOM 627 O O . LYS A 1 80 ? 0.229 -17.938 -19.406 1 96.25 80 LYS A O 1
ATOM 632 N N . SER A 1 81 ? -0.773 -16.812 -17.766 1 94.38 81 SER A N 1
ATOM 633 C CA . SER A 1 81 ? -0.382 -15.492 -18.234 1 94.38 81 SER A CA 1
ATOM 634 C C . SER A 1 81 ? 0.115 -14.625 -17.094 1 94.38 81 SER A C 1
ATOM 636 O O . SER A 1 81 ? -0.057 -14.969 -15.922 1 94.38 81 SER A O 1
ATOM 638 N N . SER A 1 82 ? 0.851 -13.617 -17.516 1 90.69 82 SER A N 1
ATOM 639 C CA . SER A 1 82 ? 1.329 -12.602 -16.578 1 90.69 82 SER A CA 1
ATOM 640 C C . SER A 1 82 ? 1.135 -11.195 -17.125 1 90.69 82 SER A C 1
ATOM 642 O O . SER A 1 82 ? 0.973 -11.016 -18.344 1 90.69 82 SER A O 1
ATOM 644 N N . ASN A 1 83 ? 0.999 -10.289 -16.234 1 81.94 83 ASN A N 1
ATOM 645 C CA . ASN A 1 83 ? 0.87 -8.906 -16.672 1 81.94 83 ASN A CA 1
ATOM 646 C C . ASN A 1 83 ? 1.782 -7.977 -15.883 1 81.94 83 ASN A C 1
ATOM 648 O O . ASN A 1 83 ? 1.487 -6.789 -15.727 1 81.94 83 ASN A O 1
ATOM 652 N N . GLY A 1 84 ? 2.816 -8.492 -15.312 1 81.25 84 GLY A N 1
ATOM 653 C CA . GLY A 1 84 ? 3.77 -7.656 -14.594 1 81.25 84 GLY A CA 1
ATOM 654 C C . GLY A 1 84 ? 3.297 -7.27 -13.211 1 81.25 84 GLY A C 1
ATOM 655 O O . GLY A 1 84 ? 2.547 -8.016 -12.57 1 81.25 84 GLY A O 1
ATOM 656 N N . CYS A 1 85 ? 3.961 -6.191 -12.727 1 77 85 CYS A N 1
ATOM 657 C CA . CYS A 1 85 ? 3.688 -5.77 -11.359 1 77 85 CYS A CA 1
ATOM 658 C C . CYS A 1 85 ? 2.516 -4.797 -11.312 1 77 85 CYS A C 1
ATOM 660 O O . CYS A 1 85 ? 2.385 -3.932 -12.18 1 77 85 CYS A O 1
ATOM 662 N N . GLY A 1 86 ? 1.521 -5.102 -10.586 1 68.44 86 GLY A N 1
ATOM 663 C CA . GLY A 1 86 ? 0.417 -4.199 -10.305 1 68.44 86 GLY A CA 1
ATOM 664 C C . GLY A 1 86 ? -0.174 -4.395 -8.922 1 68.44 86 GLY A C 1
ATOM 665 O O . GLY A 1 86 ? 0.014 -5.441 -8.297 1 68.44 86 GLY A O 1
ATOM 666 N N . ALA A 1 87 ? -0.489 -3.221 -8.281 1 58 87 ALA A N 1
ATOM 667 C CA . ALA A 1 87 ? -1.211 -3.32 -7.02 1 58 87 ALA A CA 1
ATOM 668 C C . ALA A 1 87 ? -2.496 -2.498 -7.055 1 58 87 ALA A C 1
ATOM 670 O O . ALA A 1 87 ? -2.525 -1.408 -7.629 1 58 87 ALA A O 1
ATOM 671 N N . PHE A 1 88 ? -3.506 -3.037 -6.453 1 53.72 88 PHE A N 1
ATOM 672 C CA . PHE A 1 88 ? -4.754 -2.324 -6.211 1 53.72 88 PHE A CA 1
ATOM 673 C C . PHE A 1 88 ? -5.371 -1.854 -7.523 1 53.72 88 PHE A C 1
ATOM 675 O O . PHE A 1 88 ? -5.938 -0.762 -7.594 1 53.72 88 PHE A O 1
ATOM 682 N N . GLY A 1 89 ? -5.086 -2.629 -8.57 1 52.44 89 GLY A N 1
ATOM 683 C CA . GLY A 1 89 ? -5.59 -2.145 -9.844 1 52.44 89 GLY A CA 1
ATOM 684 C C . GLY A 1 89 ? -4.637 -1.197 -10.547 1 52.44 89 GLY A C 1
ATOM 685 O O . GLY A 1 89 ? -4.91 -0.736 -11.656 1 52.44 89 GLY A O 1
ATOM 686 N N . PHE A 1 90 ? -3.629 -0.878 -9.766 1 55.81 90 PHE A N 1
ATOM 687 C CA . PHE A 1 90 ? -2.641 0.012 -10.359 1 55.81 90 PHE A CA 1
ATOM 688 C C . PHE A 1 90 ? -1.46 -0.781 -10.914 1 55.81 90 PHE A C 1
ATOM 690 O O . PHE A 1 90 ? -0.914 -1.646 -10.227 1 55.81 90 PHE A O 1
ATOM 697 N N . LYS A 1 91 ? -1.448 -0.65 -12.219 1 57.94 91 LYS A N 1
ATOM 698 C CA . LYS A 1 91 ? -0.225 -1.199 -12.789 1 57.94 91 LYS A CA 1
ATOM 699 C C . LYS A 1 91 ? 0.991 -0.366 -12.398 1 57.94 91 LYS A C 1
ATOM 701 O O . LYS A 1 91 ? 0.98 0.86 -12.531 1 57.94 91 LYS A O 1
ATOM 706 N N . LEU A 1 92 ? 1.866 -1.036 -11.625 1 58.94 92 LEU A N 1
ATOM 707 C CA . LEU A 1 92 ? 3.057 -0.337 -11.148 1 58.94 92 LEU A CA 1
ATOM 708 C C . LEU A 1 92 ? 4.188 -0.437 -12.172 1 58.94 92 LEU A C 1
ATOM 710 O O . LEU A 1 92 ? 5.316 -0.032 -11.891 1 58.94 92 LEU A O 1
ATOM 714 N N . ASP A 1 93 ? 3.799 -0.915 -13.25 1 56.28 93 ASP A N 1
ATOM 715 C CA . ASP A 1 93 ? 4.844 -1.116 -14.25 1 56.28 93 ASP A CA 1
ATOM 716 C C . ASP A 1 93 ? 5.523 0.204 -14.602 1 56.28 93 ASP A C 1
ATOM 718 O O . ASP A 1 93 ? 6.73 0.241 -14.852 1 56.28 93 ASP A O 1
ATOM 722 N N . SER A 1 94 ? 4.668 1.159 -14.664 1 56.72 94 SER A N 1
ATOM 723 C CA . SER A 1 94 ? 5.266 2.445 -15.008 1 56.72 94 SER A CA 1
ATOM 724 C C . SER A 1 94 ? 6.156 2.961 -13.875 1 56.72 94 SER A C 1
ATOM 726 O O . SER A 1 94 ? 7.008 3.82 -14.094 1 56.72 94 SER A O 1
ATOM 728 N N . HIS A 1 95 ? 5.918 2.229 -12.82 1 58.72 95 HIS A N 1
ATOM 729 C CA . HIS A 1 95 ? 6.66 2.719 -11.664 1 58.72 95 HIS A CA 1
ATOM 730 C C . HIS A 1 95 ? 7.758 1.743 -11.258 1 58.72 95 HIS A C 1
ATOM 732 O O . HIS A 1 95 ? 8.797 2.154 -10.727 1 58.72 95 HIS A O 1
ATOM 738 N N . ILE A 1 96 ? 7.395 0.55 -11.617 1 60 96 ILE A N 1
ATOM 739 C CA . ILE A 1 96 ? 8.406 -0.459 -11.328 1 60 96 ILE A CA 1
ATOM 740 C C . ILE A 1 96 ? 9.086 -0.896 -12.617 1 60 96 ILE A C 1
ATOM 742 O O . ILE A 1 96 ? 8.531 -1.688 -13.383 1 60 96 ILE A O 1
ATOM 746 N N . GLN A 1 97 ? 10.156 -0.299 -12.883 1 64.81 97 GLN A N 1
ATOM 747 C CA . GLN A 1 97 ? 10.844 -0.582 -14.141 1 64.81 97 GLN A CA 1
ATOM 748 C C . GLN A 1 97 ? 12.086 -1.44 -13.898 1 64.81 97 GLN A C 1
ATOM 750 O O . GLN A 1 97 ? 12.961 -1.527 -14.758 1 64.81 97 GLN A O 1
ATOM 755 N N . ILE A 1 98 ? 12.086 -2.051 -12.812 1 78.38 98 ILE A N 1
ATOM 756 C CA . ILE A 1 98 ? 13.211 -2.932 -12.531 1 78.38 98 ILE A CA 1
ATOM 757 C C . ILE A 1 98 ? 12.898 -4.344 -13.016 1 78.38 98 ILE A C 1
ATOM 759 O O . ILE A 1 98 ? 11.992 -5 -12.5 1 78.38 98 ILE A O 1
ATOM 763 N N . LYS A 1 99 ? 13.695 -4.773 -13.992 1 84.5 99 LYS A N 1
ATOM 764 C CA . LYS A 1 99 ? 13.445 -6.043 -14.664 1 84.5 99 LYS A CA 1
ATOM 765 C C . LYS A 1 99 ? 13.344 -7.188 -13.664 1 84.5 99 LYS A C 1
ATOM 767 O O . LYS A 1 99 ? 12.445 -8.023 -13.758 1 84.5 99 LYS A O 1
ATOM 772 N N . ASP A 1 100 ? 14.32 -7.207 -12.711 1 89.25 100 ASP A N 1
ATOM 773 C CA . ASP A 1 100 ? 14.328 -8.297 -11.742 1 89.25 100 ASP A CA 1
ATOM 774 C C . ASP A 1 100 ? 13.047 -8.312 -10.914 1 89.25 100 ASP A C 1
ATOM 776 O O . ASP A 1 100 ? 12.539 -9.383 -10.562 1 89.25 100 ASP A O 1
ATOM 780 N N . VAL A 1 101 ? 12.547 -7.18 -10.555 1 89.94 101 VAL A N 1
ATOM 781 C CA . VAL A 1 101 ? 11.297 -7.086 -9.812 1 89.94 101 VAL A CA 1
ATOM 782 C C . VAL A 1 101 ? 10.133 -7.52 -10.703 1 89.94 101 VAL A C 1
ATOM 784 O O . VAL A 1 101 ? 9.25 -8.258 -10.266 1 89.94 101 VAL A O 1
ATOM 787 N N . THR A 1 102 ? 10.195 -7.113 -11.93 1 88.62 102 THR A N 1
ATOM 788 C CA . THR A 1 102 ? 9.164 -7.512 -12.883 1 88.62 102 THR A CA 1
ATOM 789 C C . THR A 1 102 ? 9.125 -9.031 -13.031 1 88.62 102 THR A C 1
ATOM 791 O O . THR A 1 102 ? 8.047 -9.625 -13.125 1 88.62 102 THR A O 1
ATOM 794 N N . ASN A 1 103 ? 10.266 -9.602 -13.062 1 93.69 103 ASN A N 1
ATOM 795 C CA . ASN A 1 103 ? 10.32 -11.062 -13.133 1 93.69 103 ASN A CA 1
ATOM 796 C C . ASN A 1 103 ? 9.656 -11.703 -11.922 1 93.69 103 ASN A C 1
ATOM 798 O O . ASN A 1 103 ? 8.961 -12.719 -12.055 1 93.69 103 ASN A O 1
ATOM 802 N N . CYS A 1 104 ? 9.906 -11.078 -10.75 1 95.12 104 CYS A N 1
ATOM 803 C CA . CYS A 1 104 ? 9.234 -11.578 -9.555 1 95.12 104 CYS A CA 1
ATOM 804 C C . CYS A 1 104 ? 7.723 -11.461 -9.688 1 95.12 104 CYS A C 1
ATOM 806 O O . CYS A 1 104 ? 6.988 -12.383 -9.328 1 95.12 104 CYS A O 1
ATOM 808 N N . CYS A 1 105 ? 7.289 -10.398 -10.242 1 93.25 105 CYS A N 1
ATOM 809 C CA . CYS A 1 105 ? 5.859 -10.172 -10.43 1 93.25 105 CYS A CA 1
ATOM 810 C C . CYS A 1 105 ? 5.273 -11.18 -11.414 1 93.25 105 CYS A C 1
ATOM 812 O O . CYS A 1 105 ? 4.211 -11.758 -11.156 1 93.25 105 CYS A O 1
ATOM 814 N N . ASP A 1 106 ? 5.953 -11.383 -12.508 1 93.81 106 ASP A N 1
ATOM 815 C CA . ASP A 1 106 ? 5.484 -12.336 -13.508 1 93.81 106 ASP A CA 1
ATOM 816 C C . ASP A 1 106 ? 5.391 -13.75 -12.922 1 93.81 106 ASP A C 1
ATOM 818 O O . ASP A 1 106 ? 4.402 -14.453 -13.141 1 93.81 106 ASP A O 1
ATOM 822 N N . ASP A 1 107 ? 6.398 -14.141 -12.227 1 96.94 107 ASP A N 1
ATOM 823 C CA . ASP A 1 107 ? 6.367 -15.453 -11.586 1 96.94 107 ASP A CA 1
ATOM 824 C C . ASP A 1 107 ? 5.184 -15.57 -10.633 1 96.94 107 ASP A C 1
ATOM 826 O O . ASP A 1 107 ? 4.543 -16.625 -10.555 1 96.94 107 ASP A O 1
ATOM 830 N N . HIS A 1 108 ? 4.898 -14.555 -9.93 1 96.69 108 HIS A N 1
ATOM 831 C CA . HIS A 1 108 ? 3.773 -14.523 -9 1 96.69 108 HIS A CA 1
ATOM 832 C C . HIS A 1 108 ? 2.447 -14.664 -9.742 1 96.69 108 HIS A C 1
ATOM 834 O O . HIS A 1 108 ? 1.586 -15.445 -9.328 1 96.69 108 HIS A O 1
ATOM 840 N N . ASP A 1 109 ? 2.371 -13.969 -10.859 1 95 109 ASP A N 1
ATOM 841 C CA . ASP A 1 109 ? 1.177 -14.07 -11.695 1 95 109 ASP A CA 1
ATOM 842 C C . ASP A 1 109 ? 0.988 -15.5 -12.203 1 95 109 ASP A C 1
ATOM 844 O O . ASP A 1 109 ? -0.123 -16.031 -12.172 1 95 109 ASP A O 1
ATOM 848 N N . PHE A 1 110 ? 2.051 -16.047 -12.664 1 97.88 110 PHE A N 1
ATOM 849 C CA . PHE A 1 110 ? 1.973 -17.406 -13.172 1 97.88 110 PHE A CA 1
ATOM 850 C C . PHE A 1 110 ? 1.562 -18.375 -12.062 1 97.88 110 PHE A C 1
ATOM 852 O O . PHE A 1 110 ? 0.791 -19.297 -12.297 1 97.88 110 PHE A O 1
ATOM 859 N N . CYS A 1 111 ? 2.066 -18.172 -10.93 1 98.38 111 CYS A N 1
ATOM 860 C CA . CYS A 1 111 ? 1.693 -19.016 -9.789 1 98.38 111 CYS A CA 1
ATOM 861 C C . CYS A 1 111 ? 0.198 -18.922 -9.516 1 98.38 111 CYS A C 1
ATOM 863 O O . CYS A 1 111 ? -0.481 -19.938 -9.406 1 98.38 111 CYS A O 1
ATOM 865 N N . TYR A 1 112 ? -0.351 -17.734 -9.453 1 97.5 112 TYR A N 1
ATOM 866 C CA . TYR A 1 112 ? -1.784 -17.516 -9.281 1 97.5 112 TYR A CA 1
ATOM 867 C C . TYR A 1 112 ? -2.574 -18.219 -10.375 1 97.5 112 TYR A C 1
ATOM 869 O O . TYR A 1 112 ? -3.645 -18.781 -10.125 1 97.5 112 TYR A O 1
ATOM 877 N N . ASP A 1 113 ? -1.992 -18.188 -11.516 1 98.25 113 ASP A N 1
ATOM 878 C CA . ASP A 1 113 ? -2.686 -18.641 -12.719 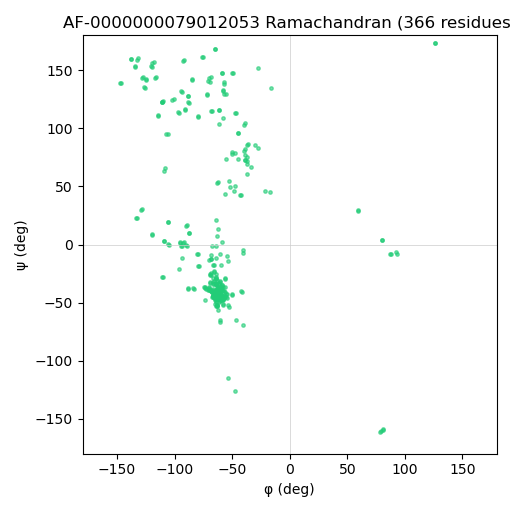1 98.25 113 ASP A CA 1
ATOM 879 C C . ASP A 1 113 ? -2.453 -20.141 -12.953 1 98.25 113 ASP A C 1
ATOM 881 O O . ASP A 1 113 ? -2.617 -20.625 -14.07 1 98.25 113 ASP A O 1
ATOM 885 N N . THR A 1 114 ? -2.02 -20.844 -12.031 1 98.56 114 THR A N 1
ATOM 886 C CA . THR A 1 114 ? -1.869 -22.281 -12.062 1 98.56 114 THR A CA 1
ATOM 887 C C . THR A 1 114 ? -2.877 -22.953 -11.125 1 98.56 114 THR A C 1
ATOM 889 O O . THR A 1 114 ? -2.877 -22.703 -9.922 1 98.56 114 THR A O 1
ATOM 892 N N . CYS A 1 115 ? -3.662 -23.812 -11.703 1 98.44 115 CYS A N 1
ATOM 893 C CA . CYS A 1 115 ? -4.742 -24.453 -10.961 1 98.44 115 CYS A CA 1
ATOM 894 C C . CYS A 1 115 ? -4.207 -25.156 -9.719 1 98.44 115 CYS A C 1
ATOM 896 O O . CYS A 1 115 ? -3.205 -25.875 -9.789 1 98.44 115 CYS A O 1
ATOM 898 N N . ASN A 1 116 ? -4.805 -24.906 -8.562 1 98 116 ASN A N 1
ATOM 899 C CA . ASN A 1 116 ? -4.598 -25.578 -7.281 1 98 116 ASN A CA 1
ATOM 900 C C . ASN A 1 116 ? -3.346 -25.062 -6.578 1 98 116 ASN A C 1
ATOM 902 O O . ASN A 1 116 ? -2.975 -25.562 -5.516 1 98 116 ASN A O 1
ATOM 906 N N . GLU A 1 117 ? -2.715 -24.109 -7.129 1 98.38 117 GLU A N 1
ATOM 907 C CA . GLU A 1 117 ? -1.698 -23.453 -6.32 1 98.38 117 GLU A CA 1
ATOM 908 C C . GLU A 1 117 ? -2.334 -22.625 -5.203 1 98.38 117 GLU A C 1
ATOM 910 O O . GLU A 1 117 ? -3.375 -22 -5.406 1 98.38 117 GLU A O 1
ATOM 915 N N . SER A 1 118 ? -1.713 -22.656 -4.051 1 97 118 SER A N 1
ATOM 916 C CA . SER A 1 118 ? -2.264 -21.891 -2.939 1 97 118 SER A CA 1
ATOM 917 C C . SER A 1 118 ? -1.794 -20.438 -2.979 1 97 118 SER A C 1
ATOM 919 O O . SER A 1 118 ? -0.641 -20.172 -3.314 1 97 118 SER A O 1
ATOM 921 N N . LYS A 1 119 ? -2.684 -19.578 -2.643 1 97.25 119 LYS A N 1
ATOM 922 C CA . LYS A 1 119 ? -2.322 -18.172 -2.592 1 97.25 119 LYS A CA 1
ATOM 923 C C . LYS A 1 119 ? -1.146 -17.938 -1.648 1 97.25 119 LYS A C 1
ATOM 925 O O . LYS A 1 119 ? -0.211 -17.203 -1.984 1 97.25 119 LYS A O 1
ATOM 930 N N . GLU A 1 120 ? -1.228 -18.547 -0.495 1 95 120 GLU A N 1
ATOM 931 C CA . GLU A 1 120 ? -0.199 -18.328 0.518 1 95 120 GLU A CA 1
ATOM 932 C C . GLU A 1 120 ? 1.177 -18.75 0.006 1 95 120 GLU A C 1
ATOM 934 O O . GLU A 1 120 ? 2.158 -18.031 0.192 1 95 120 GLU A O 1
ATOM 939 N N . SER A 1 121 ? 1.211 -19.875 -0.64 1 96.94 121 SER A N 1
ATOM 940 C CA . SER A 1 121 ? 2.486 -20.344 -1.173 1 96.94 121 SER A CA 1
ATOM 941 C C . SER A 1 121 ? 3.006 -19.406 -2.26 1 96.94 121 SER A C 1
ATOM 943 O O . SER A 1 121 ? 4.199 -19.094 -2.299 1 96.94 121 SER A O 1
ATOM 945 N N . CYS A 1 122 ? 2.102 -18.938 -3.131 1 97.88 122 CYS A N 1
ATOM 946 C CA . CYS A 1 122 ? 2.484 -18 -4.18 1 97.88 122 CYS A CA 1
ATOM 947 C C . CYS A 1 122 ? 3.01 -16.703 -3.586 1 97.88 122 CYS A C 1
ATOM 949 O O . CYS A 1 122 ? 4.039 -16.188 -4.023 1 97.88 122 CYS A O 1
ATOM 951 N N . ASP A 1 123 ? 2.33 -16.25 -2.551 1 95.69 123 ASP A N 1
ATOM 952 C CA . ASP A 1 123 ? 2.707 -14.984 -1.933 1 95.69 123 ASP A CA 1
ATOM 953 C C . ASP A 1 123 ? 4.043 -15.109 -1.201 1 95.69 123 ASP A C 1
ATOM 955 O O . ASP A 1 123 ? 4.863 -14.188 -1.238 1 95.69 123 ASP A O 1
ATOM 959 N N . LYS A 1 124 ? 4.297 -16.188 -0.55 1 96 124 LYS A N 1
ATOM 960 C CA . LYS A 1 124 ? 5.574 -16.406 0.127 1 96 124 LYS A CA 1
ATOM 961 C C . LYS A 1 124 ? 6.719 -16.484 -0.875 1 96 124 LYS A C 1
ATOM 963 O O . LYS A 1 124 ? 7.801 -15.945 -0.639 1 96 124 LYS A O 1
ATOM 968 N N . SER A 1 125 ? 6.461 -17.172 -1.964 1 97.75 125 SER A N 1
ATOM 969 C CA . SER A 1 125 ? 7.465 -17.234 -3.021 1 97.75 125 SER A CA 1
ATOM 970 C C . SER A 1 125 ? 7.758 -15.844 -3.584 1 97.75 125 SER A C 1
ATOM 972 O O . SER A 1 125 ? 8.906 -15.531 -3.904 1 97.75 125 SER A O 1
ATOM 974 N N . PHE A 1 126 ? 6.75 -15.086 -3.752 1 96.5 126 PHE A N 1
ATOM 975 C CA . PHE A 1 126 ? 6.902 -13.711 -4.219 1 96.5 126 PHE A CA 1
ATOM 976 C C . PHE A 1 126 ? 7.793 -12.914 -3.277 1 96.5 126 PHE A C 1
ATOM 978 O O . PHE A 1 126 ? 8.734 -12.258 -3.715 1 96.5 126 PHE A O 1
ATOM 985 N N . LYS A 1 127 ? 7.551 -13 -2.01 1 94.5 127 LYS A N 1
ATOM 986 C CA . LYS A 1 127 ? 8.367 -12.312 -1.019 1 94.5 127 LYS A CA 1
ATOM 987 C C . LYS A 1 127 ? 9.828 -12.734 -1.117 1 94.5 127 LYS A C 1
ATOM 989 O O . LYS A 1 127 ? 10.734 -11.898 -1.098 1 94.5 127 LYS A O 1
ATOM 994 N N . LYS A 1 128 ? 10.047 -14.008 -1.193 1 97.62 128 LYS A N 1
ATOM 995 C CA . LYS A 1 128 ? 11.406 -14.531 -1.316 1 97.62 128 LYS A CA 1
ATOM 996 C C . LYS A 1 128 ? 12.094 -13.977 -2.561 1 97.62 128 LYS A C 1
ATOM 998 O O . LYS A 1 128 ? 13.273 -13.617 -2.518 1 97.62 128 LYS A O 1
ATOM 1003 N N . CYS A 1 129 ? 11.359 -13.984 -3.576 1 97.38 129 CYS A N 1
ATOM 1004 C CA . CYS A 1 129 ? 11.906 -13.461 -4.824 1 97.38 129 CYS A CA 1
ATOM 1005 C C . CYS A 1 129 ? 12.32 -12.008 -4.668 1 97.38 129 CYS A C 1
ATOM 1007 O O . CYS A 1 129 ? 13.43 -11.633 -5.047 1 97.38 129 CYS A O 1
ATOM 1009 N N . LEU A 1 130 ? 11.492 -11.141 -4.094 1 93.44 130 LEU A N 1
ATOM 1010 C CA . LEU A 1 130 ? 11.805 -9.734 -3.869 1 93.44 130 LEU A CA 1
ATOM 1011 C C . LEU A 1 130 ? 13.016 -9.586 -2.963 1 93.44 130 LEU A C 1
ATOM 1013 O O . LEU A 1 130 ? 13.883 -8.734 -3.209 1 93.44 130 LEU A O 1
ATOM 1017 N N . THR A 1 131 ? 13.07 -10.422 -1.951 1 94.69 131 THR A N 1
ATOM 1018 C CA . THR A 1 131 ? 14.188 -10.383 -1.021 1 94.69 131 THR A CA 1
ATOM 1019 C C . THR A 1 131 ? 15.492 -10.734 -1.729 1 94.69 131 THR A C 1
ATOM 1021 O O . THR A 1 131 ? 16.547 -10.148 -1.449 1 94.69 131 THR A O 1
ATOM 1024 N N . LYS A 1 132 ? 15.398 -11.688 -2.607 1 96.75 132 LYS A N 1
ATOM 1025 C CA . LYS A 1 132 ? 16.578 -12.062 -3.381 1 96.75 132 LYS A CA 1
ATOM 1026 C C . LYS A 1 132 ? 17.062 -10.906 -4.25 1 96.75 132 LYS A C 1
ATOM 1028 O O . LYS A 1 132 ? 18.266 -10.711 -4.422 1 96.75 132 LYS A O 1
ATOM 1033 N N . VAL A 1 133 ? 16.141 -10.227 -4.848 1 92.62 133 VAL A N 1
ATOM 1034 C CA . VAL A 1 133 ? 16.516 -9.047 -5.621 1 92.62 133 VAL A CA 1
ATOM 1035 C C . VAL A 1 133 ? 17.312 -8.078 -4.746 1 92.62 133 VAL A C 1
ATOM 1037 O O . VAL A 1 133 ? 18.312 -7.523 -5.188 1 92.62 133 VAL A O 1
ATOM 1040 N N . CYS A 1 134 ? 16.859 -7.902 -3.506 1 90.81 134 CYS A N 1
ATOM 1041 C CA . CYS A 1 134 ? 17.562 -7.031 -2.58 1 90.81 134 CYS A CA 1
ATOM 1042 C C . CYS A 1 134 ? 18.953 -7.586 -2.266 1 90.81 134 CYS A C 1
ATOM 1044 O O . CYS A 1 134 ? 19.938 -6.836 -2.232 1 90.81 134 CYS A O 1
ATOM 1046 N N . LYS A 1 135 ? 19.078 -8.812 -2.02 1 94.44 135 LYS A N 1
ATOM 1047 C CA . LYS A 1 135 ? 20.344 -9.43 -1.677 1 94.44 135 LYS A CA 1
ATOM 1048 C C . LYS A 1 135 ? 21.359 -9.266 -2.805 1 94.44 135 LYS A C 1
ATOM 1050 O O . LYS A 1 135 ? 22.562 -9.094 -2.553 1 94.44 135 LYS A O 1
ATOM 1055 N N . ARG A 1 136 ? 20.906 -9.242 -3.971 1 90.81 136 ARG A N 1
ATOM 1056 C CA . ARG A 1 136 ? 21.781 -9.133 -5.129 1 90.81 136 ARG A CA 1
ATOM 1057 C C . ARG A 1 136 ? 22.453 -7.762 -5.188 1 90.81 136 ARG A C 1
ATOM 1059 O O . ARG A 1 136 ? 23.547 -7.625 -5.715 1 90.81 136 ARG A O 1
ATOM 1066 N N . ILE A 1 137 ? 21.828 -6.809 -4.629 1 85 137 ILE A N 1
ATOM 1067 C CA . ILE A 1 137 ? 22.375 -5.465 -4.746 1 85 137 ILE A CA 1
ATOM 1068 C C . ILE A 1 137 ? 23.016 -5.059 -3.418 1 85 137 ILE A C 1
ATOM 1070 O O . ILE A 1 137 ? 23.531 -3.939 -3.285 1 85 137 ILE A O 1
ATOM 1074 N N . GLU A 1 138 ? 22.969 -5.895 -2.461 1 88.06 138 GLU A N 1
ATOM 1075 C CA . GLU A 1 138 ? 23.391 -5.594 -1.093 1 88.06 138 GLU A CA 1
ATOM 1076 C C . GLU A 1 138 ? 24.781 -4.969 -1.063 1 88.06 138 GLU A C 1
ATOM 1078 O O . GLU A 1 138 ? 25.016 -3.982 -0.357 1 88.06 138 GLU A O 1
ATOM 1083 N N . LYS A 1 139 ? 25.734 -5.477 -1.849 1 88.38 139 LYS A N 1
ATOM 1084 C CA . LYS A 1 139 ? 27.125 -5.012 -1.822 1 88.38 139 LYS A CA 1
ATOM 1085 C C . LYS A 1 139 ? 27.297 -3.73 -2.631 1 88.38 139 LYS A C 1
ATOM 1087 O O . LYS A 1 139 ? 28.344 -3.08 -2.566 1 88.38 139 LYS A O 1
ATOM 1092 N N . HIS A 1 140 ? 26.297 -3.348 -3.314 1 82.06 140 HIS A N 1
ATOM 1093 C CA . HIS A 1 140 ? 26.406 -2.205 -4.215 1 82.06 140 HIS A CA 1
ATOM 1094 C C . HIS A 1 140 ? 25.625 -1.008 -3.682 1 82.06 140 HIS A C 1
ATOM 1096 O O . HIS A 1 140 ? 25.531 0.022 -4.352 1 82.06 140 HIS A O 1
ATOM 1102 N N . VAL A 1 141 ? 25.078 -1.229 -2.508 1 81.38 141 VAL A N 1
ATOM 1103 C CA . VAL A 1 141 ? 24.328 -0.137 -1.907 1 81.38 141 VAL A CA 1
ATOM 1104 C C . VAL A 1 141 ? 24.75 0.047 -0.451 1 81.38 141 VAL A C 1
ATOM 1106 O O . VAL A 1 141 ? 25.391 -0.832 0.131 1 81.38 141 VAL A O 1
ATOM 1109 N N . SER A 1 142 ? 24.453 1.247 0.068 1 83.19 142 SER A N 1
ATOM 1110 C CA . SER A 1 142 ? 24.703 1.478 1.485 1 83.19 142 SER A CA 1
ATOM 1111 C C . SER A 1 142 ? 23.828 0.589 2.359 1 83.19 142 SER A C 1
ATOM 1113 O O . SER A 1 142 ? 22.875 -0.015 1.872 1 83.19 142 SER A O 1
ATOM 1115 N N . ASN A 1 143 ? 24.172 0.574 3.604 1 83.19 143 ASN A N 1
ATOM 1116 C CA . ASN A 1 143 ? 23.359 -0.167 4.551 1 83.19 143 ASN A CA 1
ATOM 1117 C C . ASN A 1 143 ? 21.922 0.37 4.586 1 83.19 143 ASN A C 1
ATOM 1119 O O . ASN A 1 143 ? 20.969 -0.403 4.672 1 83.19 143 ASN A O 1
ATOM 1123 N N . VAL A 1 144 ? 21.859 1.646 4.496 1 77.25 144 VAL A N 1
ATOM 1124 C CA . VAL A 1 144 ? 20.547 2.297 4.508 1 77.25 144 VAL A CA 1
ATOM 1125 C C . VAL A 1 144 ? 19.781 1.933 3.242 1 77.25 144 VAL A C 1
ATOM 1127 O O . VAL A 1 144 ? 18.578 1.66 3.295 1 77.25 144 VAL A O 1
ATOM 1130 N N . GLY A 1 145 ? 20.516 1.901 2.166 1 79.69 145 GLY A N 1
ATOM 1131 C CA . GLY A 1 145 ? 19.891 1.49 0.92 1 79.69 145 GLY A CA 1
ATOM 1132 C C . GLY A 1 145 ? 19.391 0.057 0.945 1 79.69 145 GLY A C 1
ATOM 1133 O O . GLY A 1 145 ? 18.297 -0.235 0.471 1 79.69 145 GLY A O 1
ATOM 1134 N N . TYR A 1 146 ? 20.172 -0.788 1.482 1 84.62 146 TYR A N 1
ATOM 1135 C CA . TYR A 1 146 ? 19.797 -2.193 1.579 1 84.62 146 TYR A CA 1
ATOM 1136 C C . TYR A 1 146 ? 18.578 -2.373 2.471 1 84.62 146 TYR A C 1
ATOM 1138 O O . TYR A 1 146 ? 17.641 -3.098 2.119 1 84.62 146 TYR A O 1
ATOM 1146 N N . GLU A 1 147 ? 18.562 -1.699 3.557 1 81.88 147 GLU A N 1
ATOM 1147 C CA . GLU A 1 147 ? 17.406 -1.749 4.457 1 81.88 147 GLU A CA 1
ATOM 1148 C C . GLU A 1 147 ? 16.141 -1.224 3.777 1 81.88 147 GLU A C 1
ATOM 1150 O O . GLU A 1 147 ? 15.062 -1.779 3.953 1 81.88 147 GLU A O 1
ATOM 1155 N N . GLY A 1 148 ? 16.344 -0.176 3.053 1 80.88 148 GLY A N 1
ATOM 1156 C CA . GLY A 1 148 ? 15.219 0.346 2.299 1 80.88 148 GLY A CA 1
ATOM 1157 C C . GLY A 1 148 ? 14.656 -0.649 1.302 1 80.88 148 GLY A C 1
ATOM 1158 O O . GLY A 1 148 ? 13.438 -0.759 1.146 1 80.88 148 GLY A O 1
ATOM 1159 N N . CYS A 1 149 ? 15.531 -1.382 0.691 1 84.44 149 CYS A N 1
ATOM 1160 C CA . CYS A 1 149 ? 15.109 -2.41 -0.255 1 84.44 149 CYS A CA 1
ATOM 1161 C C . CYS A 1 149 ? 14.297 -3.492 0.441 1 84.44 149 CYS A C 1
ATOM 1163 O O . CYS A 1 149 ? 13.227 -3.879 -0.039 1 84.44 149 CYS A O 1
ATOM 1165 N N . LEU A 1 150 ? 14.758 -3.877 1.526 1 86.12 150 LEU A N 1
ATOM 1166 C CA . LEU A 1 150 ? 14.07 -4.93 2.266 1 86.12 150 LEU A CA 1
ATOM 1167 C C . LEU A 1 150 ? 12.719 -4.445 2.771 1 86.12 150 LEU A C 1
ATOM 1169 O O . LEU A 1 150 ? 11.734 -5.188 2.736 1 86.12 150 LEU A O 1
ATOM 1173 N N . SER A 1 151 ? 12.68 -3.264 3.209 1 81.25 151 SER A N 1
ATOM 1174 C CA . SER A 1 151 ? 11.422 -2.693 3.678 1 81.25 151 SER A CA 1
ATOM 1175 C C . SER A 1 151 ? 10.406 -2.586 2.545 1 81.25 151 SER A C 1
ATOM 1177 O O . SER A 1 151 ? 9.219 -2.834 2.746 1 81.25 151 SER A O 1
ATOM 1179 N N . THR A 1 152 ? 10.867 -2.209 1.451 1 83.81 152 THR A N 1
ATOM 1180 C CA . THR A 1 152 ? 9.977 -2.135 0.294 1 83.81 152 THR A CA 1
ATOM 1181 C C . THR A 1 152 ? 9.438 -3.516 -0.065 1 83.81 152 THR A C 1
ATOM 1183 O O . THR A 1 152 ? 8.242 -3.67 -0.335 1 83.81 152 THR A O 1
ATOM 1186 N N . ALA A 1 153 ? 10.266 -4.48 -0.06 1 86.06 153 ALA A N 1
ATOM 1187 C CA . ALA A 1 153 ? 9.836 -5.852 -0.32 1 86.06 153 ALA A CA 1
ATOM 1188 C C . ALA A 1 153 ? 8.734 -6.277 0.653 1 86.06 153 ALA A C 1
ATOM 1190 O O . ALA A 1 153 ? 7.742 -6.887 0.25 1 86.06 153 ALA A O 1
ATOM 1191 N N . ASP A 1 154 ? 8.906 -5.898 1.808 1 83.38 154 ASP A N 1
ATOM 1192 C CA . ASP A 1 154 ? 7.922 -6.238 2.832 1 83.38 154 ASP A CA 1
ATOM 1193 C C . ASP A 1 154 ? 6.59 -5.535 2.572 1 83.38 154 ASP A C 1
ATOM 1195 O O . ASP A 1 154 ? 5.523 -6.125 2.762 1 83.38 154 ASP A O 1
ATOM 1199 N N . LEU A 1 155 ? 6.656 -4.277 2.256 1 80 155 LEU A N 1
ATOM 1200 C CA . LEU A 1 155 ? 5.438 -3.525 1.978 1 80 155 LEU A CA 1
ATOM 1201 C C . LEU A 1 155 ? 4.684 -4.129 0.798 1 80 155 LEU A C 1
ATOM 1203 O O . LEU A 1 155 ? 3.461 -4.293 0.855 1 80 155 LEU A O 1
ATOM 1207 N N . ILE A 1 156 ? 5.391 -4.457 -0.17 1 84.44 156 ILE A N 1
ATOM 1208 C CA . ILE A 1 156 ? 4.77 -5.027 -1.362 1 84.44 156 ILE A CA 1
ATOM 1209 C C . ILE A 1 156 ? 4.168 -6.391 -1.03 1 84.44 156 ILE A C 1
ATOM 1211 O O . ILE A 1 156 ? 3.066 -6.715 -1.476 1 84.44 156 ILE A O 1
ATOM 1215 N N . TYR A 1 157 ? 4.898 -7.164 -0.309 1 86.44 157 TYR A N 1
ATOM 1216 C CA . TYR A 1 157 ? 4.379 -8.453 0.136 1 86.44 157 TYR A CA 1
ATOM 1217 C C . TYR A 1 157 ? 3.098 -8.273 0.94 1 86.44 157 TYR A C 1
ATOM 1219 O O . TYR A 1 157 ? 2.102 -8.961 0.691 1 86.44 157 TYR A O 1
ATOM 1227 N N . ALA A 1 158 ? 3.096 -7.441 1.926 1 83.44 158 ALA A N 1
ATOM 1228 C CA . ALA A 1 158 ? 1.922 -7.203 2.764 1 83.44 158 ALA A CA 1
ATOM 1229 C C . ALA A 1 158 ? 0.725 -6.773 1.921 1 83.44 158 ALA A C 1
ATOM 1231 O O . ALA A 1 158 ? -0.397 -7.234 2.145 1 83.44 158 ALA A O 1
ATOM 1232 N N . ALA A 1 159 ? 0.929 -5.891 1.002 1 84.06 159 ALA A N 1
ATOM 1233 C CA . ALA A 1 159 ? -0.152 -5.445 0.127 1 84.06 159 ALA A CA 1
ATOM 1234 C C . ALA A 1 159 ? -0.701 -6.602 -0.7 1 84.06 159 ALA A C 1
ATOM 1236 O O . ALA A 1 159 ? -1.912 -6.703 -0.911 1 84.06 159 ALA A O 1
ATOM 1237 N N . THR A 1 160 ? 0.161 -7.422 -1.134 1 89.31 160 THR A N 1
ATOM 1238 C CA . THR A 1 160 ? -0.224 -8.586 -1.923 1 89.31 160 THR A CA 1
ATOM 1239 C C . THR A 1 160 ? -1.087 -9.539 -1.099 1 89.31 160 THR A C 1
ATOM 1241 O O . THR A 1 160 ? -2.123 -10.008 -1.571 1 89.31 160 THR A O 1
ATOM 1244 N N . VAL A 1 161 ? -0.618 -9.797 0.066 1 89.25 161 VAL A N 1
ATOM 1245 C CA . VAL A 1 161 ? -1.375 -10.672 0.958 1 89.25 161 VAL A CA 1
ATOM 1246 C C . VAL A 1 161 ? -2.738 -10.047 1.255 1 89.25 161 VAL A C 1
ATOM 1248 O O . VAL A 1 161 ? -3.762 -10.734 1.212 1 89.25 161 VAL A O 1
ATOM 1251 N N . ALA A 1 162 ? -2.785 -8.836 1.473 1 85.19 162 ALA A N 1
ATOM 1252 C CA . ALA A 1 162 ? -3.982 -8.125 1.919 1 85.19 162 ALA A CA 1
ATOM 1253 C C . ALA A 1 162 ? -5.023 -8.055 0.806 1 85.19 162 ALA A C 1
ATOM 1255 O O . ALA A 1 162 ? -6.223 -8.18 1.061 1 85.19 162 ALA A O 1
ATOM 1256 N N . LEU A 1 163 ? -4.613 -7.848 -0.399 1 86.12 163 LEU A N 1
ATOM 1257 C CA . LEU A 1 163 ? -5.562 -7.453 -1.434 1 86.12 163 LEU A CA 1
ATOM 1258 C C . LEU A 1 163 ? -5.582 -8.477 -2.568 1 86.12 163 LEU A C 1
ATOM 1260 O O . LEU A 1 163 ? -6.242 -8.258 -3.588 1 86.12 163 LEU A O 1
ATOM 1264 N N . GLY A 1 164 ? -4.969 -9.539 -2.396 1 90.94 164 GLY A N 1
ATOM 1265 C CA . GLY A 1 164 ? -4.738 -10.43 -3.523 1 90.94 164 GLY A CA 1
ATOM 1266 C C . GLY A 1 164 ? -5.793 -11.508 -3.66 1 90.94 164 GLY A C 1
ATOM 1267 O O . GLY A 1 164 ? -5.77 -12.297 -4.609 1 90.94 164 GLY A O 1
ATOM 1268 N N . CYS A 1 165 ? -6.719 -11.523 -2.783 1 93.56 165 CYS A N 1
ATOM 1269 C CA . CYS A 1 165 ? -7.645 -12.648 -2.812 1 93.56 165 CYS A CA 1
ATOM 1270 C C . CYS A 1 165 ? -8.492 -12.625 -4.078 1 93.56 165 CYS A C 1
ATOM 1272 O O . CYS A 1 165 ? -8.672 -13.656 -4.727 1 93.56 165 CYS A O 1
ATOM 1274 N N . LYS A 1 166 ? -9.008 -11.539 -4.477 1 92.31 166 LYS A N 1
ATOM 1275 C CA . LYS A 1 166 ? -9.844 -11.484 -5.672 1 92.31 166 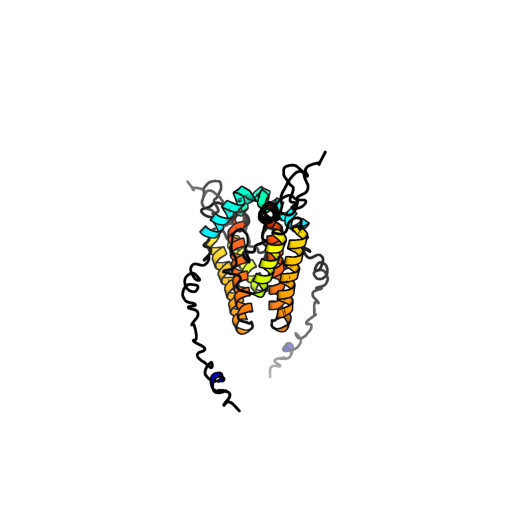LYS A CA 1
ATOM 1276 C C . LYS A 1 166 ? -9.047 -11.859 -6.918 1 92.31 166 LYS A C 1
ATOM 1278 O O . LYS A 1 166 ? -9.453 -12.727 -7.688 1 92.31 166 LYS A O 1
ATOM 1283 N N . PRO A 1 167 ? -7.875 -11.18 -7.16 1 92.56 167 PRO A N 1
ATOM 1284 C CA . PRO A 1 167 ? -7.113 -11.594 -8.344 1 92.56 167 PRO A CA 1
ATOM 1285 C C . PRO A 1 167 ? -6.715 -13.07 -8.305 1 92.56 167 PRO A C 1
ATOM 1287 O O . PRO A 1 167 ? -6.688 -13.727 -9.344 1 92.56 167 PRO A O 1
ATOM 1290 N N . TYR A 1 168 ? -6.43 -13.586 -7.164 1 95.81 168 TYR A N 1
ATOM 1291 C CA . TYR A 1 168 ? -6.078 -15 -7.031 1 95.81 168 TYR A CA 1
ATOM 1292 C C . TYR A 1 168 ? -7.246 -15.891 -7.434 1 95.81 168 TYR A C 1
ATOM 1294 O O . TYR A 1 168 ? -7.094 -16.781 -8.273 1 95.81 168 TYR A O 1
ATOM 1302 N N . LYS A 1 169 ? -8.391 -15.648 -6.871 1 96.69 169 LYS A N 1
ATOM 1303 C CA . LYS A 1 169 ? -9.562 -16.469 -7.172 1 96.69 169 LYS A CA 1
ATOM 1304 C C . LYS A 1 169 ? -9.961 -16.344 -8.641 1 96.69 169 LYS A C 1
ATOM 1306 O O . LYS A 1 169 ? -10.367 -17.328 -9.266 1 96.69 169 LYS A O 1
ATOM 1311 N N . ASP A 1 170 ? -9.859 -15.117 -9.141 1 94.56 170 ASP A N 1
ATOM 1312 C CA . ASP A 1 170 ? -10.164 -14.914 -10.555 1 94.56 170 ASP A CA 1
ATOM 1313 C C . ASP A 1 170 ? -9.234 -15.75 -11.43 1 94.56 170 ASP A C 1
ATOM 1315 O O . ASP A 1 170 ? -9.68 -16.375 -12.398 1 94.56 170 ASP A O 1
ATOM 1319 N N . ALA A 1 171 ? -8.031 -15.727 -11.102 1 96.5 171 ALA A N 1
ATOM 1320 C CA . ALA A 1 171 ? -7.051 -16.5 -11.859 1 96.5 171 ALA A CA 1
ATOM 1321 C C . ALA A 1 171 ? -7.324 -18 -11.75 1 96.5 171 ALA A C 1
ATOM 1323 O O . ALA A 1 171 ? -7.285 -18.719 -12.75 1 96.5 171 ALA A O 1
ATOM 1324 N N . GLN A 1 172 ? -7.582 -18.484 -10.531 1 98 172 GLN A N 1
ATOM 1325 C CA . GLN A 1 172 ? -7.895 -19.906 -10.328 1 98 172 GLN A CA 1
ATOM 1326 C C . GLN A 1 172 ? -9.133 -20.312 -11.109 1 98 172 GLN A C 1
ATOM 1328 O O . GLN A 1 172 ? -9.188 -21.406 -11.664 1 98 172 GLN A O 1
ATOM 1333 N N . ALA A 1 173 ? -10.109 -19.406 -11.188 1 97.31 173 ALA A N 1
ATOM 1334 C CA . ALA A 1 173 ? -11.344 -19.703 -11.906 1 97.31 173 ALA A CA 1
ATOM 1335 C C . ALA A 1 173 ? -11.078 -19.922 -13.391 1 97.31 173 ALA A C 1
ATOM 1337 O O . ALA A 1 173 ? -11.805 -20.672 -14.055 1 97.31 173 ALA A O 1
ATOM 1338 N N . LYS A 1 174 ? -10.062 -19.281 -13.852 1 97.06 174 LYS A N 1
ATOM 1339 C CA . LYS A 1 174 ? -9.672 -19.484 -15.25 1 97.06 174 LYS A CA 1
ATOM 1340 C C . LYS A 1 174 ? -8.805 -20.734 -15.398 1 97.06 174 LYS A C 1
ATOM 1342 O O . LYS A 1 174 ? -8.969 -21.5 -16.359 1 97.06 174 LYS A O 1
ATOM 1347 N N . ALA A 1 175 ? -7.988 -20.969 -14.5 1 98.31 175 ALA A N 1
ATOM 1348 C CA . ALA A 1 175 ? -6.969 -22.016 -14.594 1 98.31 175 ALA A CA 1
ATOM 1349 C C . ALA A 1 175 ? -7.562 -23.391 -14.305 1 98.31 175 ALA A C 1
ATOM 1351 O O . ALA A 1 175 ? -6.98 -24.406 -14.68 1 98.31 175 ALA A O 1
ATOM 1352 N N . CYS A 1 176 ? -8.68 -23.344 -13.688 1 98.25 176 CYS A N 1
ATOM 1353 C CA . CYS A 1 176 ? -9.289 -24.609 -13.281 1 98.25 176 CYS A CA 1
ATOM 1354 C C . CYS A 1 176 ? -10.648 -24.797 -13.93 1 98.25 176 CYS A C 1
ATOM 1356 O O . CYS A 1 176 ? -11.289 -23.828 -14.336 1 98.25 176 CYS A O 1
ATOM 1358 N N . ILE A 1 177 ? -11.047 -26.047 -14.039 1 97.06 177 ILE A N 1
ATOM 1359 C CA . ILE A 1 177 ? -12.414 -26.391 -14.398 1 97.06 177 ILE A CA 1
ATOM 1360 C C . ILE A 1 177 ? -13.086 -27.141 -13.25 1 97.06 177 ILE A C 1
ATOM 1362 O O . ILE A 1 177 ? -12.422 -27.859 -12.5 1 97.06 177 ILE A O 1
ATOM 1366 N N . CYS A 1 178 ? -14.328 -26.875 -13.102 1 94.81 178 CYS A N 1
ATOM 1367 C CA . CYS A 1 178 ? -15.133 -27.484 -12.047 1 94.81 178 CYS A CA 1
ATOM 1368 C C . CYS A 1 178 ? -16.125 -28.484 -12.633 1 94.81 178 CYS A C 1
ATOM 1370 O O . CYS A 1 178 ? -17.328 -28.281 -12.555 1 94.81 178 CYS A O 1
ATOM 1372 N N . LYS A 1 179 ? -15.648 -29.5 -13.234 1 86.69 179 LYS A N 1
ATOM 1373 C CA . LYS A 1 179 ? -16.484 -30.516 -13.875 1 86.69 179 LYS A CA 1
ATOM 1374 C C . LYS A 1 179 ? -16.609 -31.75 -12.992 1 86.69 179 LYS A C 1
ATOM 1376 O O . LYS A 1 179 ? -15.656 -32.156 -12.336 1 86.69 179 LYS A O 1
ATOM 1381 N N . ARG A 1 180 ? -17.906 -32.094 -12.734 1 77.25 180 ARG A N 1
ATOM 1382 C CA . ARG A 1 180 ? -18.156 -33.344 -12.031 1 77.25 180 ARG A CA 1
ATOM 1383 C C . ARG A 1 180 ? -17.625 -34.531 -12.836 1 77.25 180 ARG A C 1
ATOM 1385 O O . ARG A 1 180 ? -17.75 -34.562 -14.062 1 77.25 180 ARG A O 1
ATOM 1392 N N . LYS A 1 181 ? -16.625 -35.219 -12.266 1 63.09 181 LYS A N 1
ATOM 1393 C CA . LYS A 1 181 ? -16.172 -36.438 -12.922 1 63.09 181 LYS A CA 1
ATOM 1394 C C . LYS A 1 181 ? -17.359 -37.312 -13.328 1 63.09 181 LYS A C 1
ATOM 1396 O O . LYS A 1 181 ? -18.297 -37.5 -12.539 1 63.09 181 LYS A O 1
ATOM 1401 N N . LYS A 1 182 ? -17.578 -37.469 -14.586 1 58.59 182 LYS A N 1
ATOM 1402 C CA . LYS A 1 182 ? -18.547 -38.469 -15.031 1 58.59 182 LYS A CA 1
ATOM 1403 C C . LYS A 1 182 ? -18.359 -39.781 -14.289 1 58.59 182 LYS A C 1
ATOM 1405 O O . LYS A 1 182 ? -17.266 -40.344 -14.258 1 58.59 182 LYS A O 1
ATOM 1410 N N . ILE A 1 183 ? -19.109 -40.031 -13.234 1 50.84 183 ILE A N 1
ATOM 1411 C CA . ILE A 1 183 ? -19.125 -41.438 -12.781 1 50.84 183 ILE A CA 1
ATOM 1412 C C . ILE A 1 183 ? -19.422 -42.344 -13.953 1 50.84 183 ILE A C 1
ATOM 1414 O O . ILE A 1 183 ? -20.453 -42.219 -14.625 1 50.84 183 ILE A O 1
ATOM 1418 N N . GLU A 1 184 ? -18.516 -42.625 -14.742 1 43.97 184 GLU A N 1
ATOM 1419 C CA . GLU A 1 184 ? -18.828 -43.812 -15.555 1 43.97 184 GLU A CA 1
ATOM 1420 C C . GLU A 1 184 ? -19.594 -44.844 -14.734 1 43.97 184 GLU A C 1
ATOM 1422 O O . GLU A 1 184 ? -19.078 -45.375 -13.742 1 43.97 184 GLU A O 1
ATOM 1427 N N . LEU A 1 185 ? -20.922 -44.812 -14.617 1 40.41 185 LEU A N 1
ATOM 1428 C CA . LEU A 1 185 ? -21.609 -46.062 -14.359 1 40.41 185 LEU A CA 1
ATOM 1429 C C . LEU A 1 185 ? -21.312 -47.094 -15.453 1 40.41 185 LEU A C 1
ATOM 1431 O O . LEU A 1 185 ? -21.281 -46.75 -16.641 1 40.41 185 LEU A O 1
ATOM 1435 N N . MET B 1 1 ? 48.781 45.844 42.156 1 27.17 1 MET B N 1
ATOM 1436 C CA . MET B 1 1 ? 49.281 44.688 41.406 1 27.17 1 MET B CA 1
ATOM 1437 C C . MET B 1 1 ? 48.375 43.469 41.625 1 27.17 1 MET B C 1
ATOM 1439 O O . MET B 1 1 ? 48.438 42.812 42.656 1 27.17 1 MET B O 1
ATOM 1443 N N . LEU B 1 2 ? 47 43.594 41.312 1 30.53 2 LEU B N 1
ATOM 1444 C CA . LEU B 1 2 ? 45.75 42.906 41.531 1 30.53 2 LEU B CA 1
ATOM 1445 C C . LEU B 1 2 ? 45.75 41.531 40.938 1 30.53 2 LEU B C 1
ATOM 1447 O O . LEU B 1 2 ? 46.125 41.375 39.75 1 30.53 2 LEU B O 1
ATOM 1451 N N . ALA B 1 3 ? 45.906 40.5 41.812 1 29.53 3 ALA B N 1
ATOM 1452 C CA . ALA B 1 3 ? 45.969 39.031 41.719 1 29.53 3 ALA B CA 1
ATOM 1453 C C . ALA B 1 3 ? 44.75 38.5 40.969 1 29.53 3 ALA B C 1
ATOM 1455 O O . ALA B 1 3 ? 43.625 38.5 41.531 1 29.53 3 ALA B O 1
ATOM 1456 N N . VAL B 1 4 ? 44.469 38.969 39.75 1 33.94 4 VAL B N 1
ATOM 1457 C CA . VAL B 1 4 ? 43.344 38.5 38.969 1 33.94 4 VAL B CA 1
ATOM 1458 C C . VAL B 1 4 ? 43.406 36.969 38.812 1 33.94 4 VAL B C 1
ATOM 1460 O O . VAL B 1 4 ? 44.406 36.438 38.312 1 33.94 4 VAL B O 1
ATOM 1463 N N . ASN B 1 5 ? 43.062 36.344 40 1 27.77 5 ASN B N 1
ATOM 1464 C CA . ASN B 1 5 ? 43 34.906 40.156 1 27.77 5 ASN B CA 1
ATOM 1465 C C . ASN B 1 5 ? 42.281 34.25 38.969 1 27.77 5 ASN B C 1
ATOM 1467 O O . ASN B 1 5 ? 41.094 34.438 38.781 1 27.77 5 ASN B O 1
ATOM 1471 N N . GLN B 1 6 ? 42.938 34.188 37.812 1 27.94 6 GLN B N 1
ATOM 1472 C CA . GLN B 1 6 ? 42.594 33.625 36.5 1 27.94 6 GLN B CA 1
ATOM 1473 C C . GLN B 1 6 ? 42.188 32.156 36.656 1 27.94 6 GLN B C 1
ATOM 1475 O O . GLN B 1 6 ? 42 31.453 35.656 1 27.94 6 GLN B O 1
ATOM 1480 N N . HIS B 1 7 ? 42.438 31.609 37.938 1 29.05 7 HIS B N 1
ATOM 1481 C CA . HIS B 1 7 ? 42.531 30.156 37.875 1 29.05 7 HIS B CA 1
ATOM 1482 C C . HIS B 1 7 ? 41.219 29.516 37.438 1 29.05 7 HIS B C 1
ATOM 1484 O O . HIS B 1 7 ? 41.125 28.297 37.406 1 29.05 7 HIS B O 1
ATOM 1490 N N . ARG B 1 8 ? 40.094 30.156 37.656 1 29.41 8 ARG B N 1
ATOM 1491 C CA . ARG B 1 8 ? 38.906 29.375 37.875 1 29.41 8 ARG B CA 1
ATOM 1492 C C . ARG B 1 8 ? 38.469 28.625 36.625 1 29.41 8 ARG B C 1
ATOM 1494 O O . ARG B 1 8 ? 37.344 28.141 36.531 1 29.41 8 ARG B O 1
ATOM 1501 N N . TRP B 1 9 ? 39.281 28.844 35.5 1 27.47 9 TRP B N 1
ATOM 1502 C CA . TRP B 1 9 ? 38.625 28.438 34.25 1 27.47 9 TRP B CA 1
ATOM 1503 C C . TRP B 1 9 ? 38.438 26.922 34.219 1 27.47 9 TRP B C 1
ATOM 1505 O O . TRP B 1 9 ? 37.594 26.422 33.469 1 27.47 9 TRP B O 1
ATOM 1515 N N . TYR B 1 10 ? 39.469 26.156 34.75 1 26.83 10 TYR B N 1
ATOM 1516 C CA . TYR B 1 10 ? 39.75 24.922 34.031 1 26.83 10 TYR B CA 1
ATOM 1517 C C . TYR B 1 10 ? 38.656 23.875 34.281 1 26.83 10 TYR B C 1
ATOM 1519 O O . TYR B 1 10 ? 38.469 22.969 33.469 1 26.83 10 TYR B O 1
ATOM 1527 N N . HIS B 1 11 ? 38.312 23.703 35.562 1 29.08 11 HIS B N 1
ATOM 1528 C CA . HIS B 1 11 ? 38 22.344 35.938 1 29.08 11 HIS B CA 1
ATOM 1529 C C . HIS B 1 11 ? 36.656 21.875 35.312 1 29.08 11 HIS B C 1
ATOM 1531 O O . HIS B 1 11 ? 36.125 20.828 35.688 1 29.08 11 HIS B O 1
ATOM 1537 N N . PHE B 1 12 ? 35.906 22.781 34.812 1 29.48 12 PHE B N 1
ATOM 1538 C CA . PHE B 1 12 ? 34.562 22.266 34.531 1 29.48 12 PHE B CA 1
ATOM 1539 C C . PHE B 1 12 ? 34.625 21.172 33.469 1 29.48 12 PHE B C 1
ATOM 1541 O O . PHE B 1 12 ? 33.625 20.859 32.875 1 29.48 12 PHE B O 1
ATOM 1548 N N . MET B 1 13 ? 35.844 20.562 33.312 1 23.64 13 MET B N 1
ATOM 1549 C CA . MET B 1 13 ? 36 19.609 32.188 1 23.64 13 MET B CA 1
ATOM 1550 C C . MET B 1 13 ? 34.906 18.562 32.25 1 23.64 13 MET B C 1
ATOM 1552 O O . MET B 1 13 ? 34.188 18.344 31.25 1 23.64 13 MET B O 1
ATOM 1556 N N . LEU B 1 14 ? 35.312 17.141 32.5 1 25.08 14 LEU B N 1
ATOM 1557 C CA . LEU B 1 14 ? 35.281 15.859 31.812 1 25.08 14 LEU B CA 1
ATOM 1558 C C . LEU B 1 14 ? 34.062 15.031 32.219 1 25.08 14 LEU B C 1
ATOM 1560 O O . LEU B 1 14 ? 33.938 13.867 31.812 1 25.08 14 LEU B O 1
ATOM 1564 N N . LEU B 1 15 ? 33.531 15.328 33.312 1 27.47 15 LEU B N 1
ATOM 1565 C CA . LEU B 1 15 ? 32.719 14.164 33.656 1 27.47 15 LEU B CA 1
ATOM 1566 C C . LEU B 1 15 ? 31.609 13.938 32.625 1 27.47 15 LEU B C 1
ATOM 1568 O O . LEU B 1 15 ? 30.578 14.617 32.656 1 27.47 15 LEU B O 1
ATOM 1572 N N . ILE B 1 16 ? 32.031 13.867 31.375 1 28.86 16 ILE B N 1
ATOM 1573 C CA . ILE B 1 16 ? 31.078 13.336 30.391 1 28.86 16 ILE B CA 1
ATOM 1574 C C . ILE B 1 16 ? 30.531 11.992 30.875 1 28.86 16 ILE B C 1
ATOM 1576 O O . ILE B 1 16 ? 31.234 10.977 30.828 1 28.86 16 ILE B O 1
ATOM 1580 N N . THR B 1 17 ? 30.062 11.875 32.094 1 27.11 17 THR B N 1
ATOM 1581 C CA . THR B 1 17 ? 29.344 10.648 32.406 1 27.11 17 THR B CA 1
ATOM 1582 C C . THR B 1 17 ? 28.469 10.227 31.234 1 27.11 17 THR B C 1
ATOM 1584 O O . THR B 1 17 ? 27.719 11.039 30.688 1 27.11 17 THR B O 1
ATOM 1587 N N . THR B 1 18 ? 28.969 9.18 30.469 1 28.02 18 THR B N 1
ATOM 1588 C CA . THR B 1 18 ? 28.391 8.242 29.516 1 28.02 18 THR B CA 1
ATOM 1589 C C . THR B 1 18 ? 27.062 7.695 30 1 28.02 18 THR B C 1
ATOM 1591 O O . THR B 1 18 ? 27.031 6.848 30.906 1 28.02 18 THR B O 1
ATOM 1594 N N . HIS B 1 19 ? 26.219 8.492 30.531 1 27.14 19 HIS B N 1
ATOM 1595 C CA . HIS B 1 19 ? 24.953 7.773 30.609 1 27.14 19 HIS B CA 1
ATOM 1596 C C . HIS B 1 19 ? 24.719 6.941 29.359 1 27.14 19 HIS B C 1
ATOM 1598 O O . HIS B 1 19 ? 24.609 7.488 28.25 1 27.14 19 HIS B O 1
ATOM 1604 N N . VAL B 1 20 ? 25.359 5.781 29.328 1 26.47 20 VAL B N 1
ATOM 1605 C CA . VAL B 1 20 ? 24.984 4.621 28.516 1 26.47 20 VAL B CA 1
ATOM 1606 C C . VAL B 1 20 ? 23.453 4.5 28.453 1 26.47 20 VAL B C 1
ATOM 1608 O O . VAL B 1 20 ? 22.797 4.312 29.484 1 26.47 20 VAL B O 1
ATOM 1611 N N . PHE B 1 21 ? 22.875 5.367 27.75 1 27.19 21 PHE B N 1
ATOM 1612 C CA . PHE B 1 21 ? 21.547 5.031 27.281 1 27.19 21 PHE B CA 1
ATOM 1613 C C . PHE B 1 21 ? 21.406 3.527 27.094 1 27.19 21 PHE B C 1
ATOM 1615 O O . PHE B 1 21 ? 22.156 2.914 26.328 1 27.19 21 PHE B O 1
ATOM 1622 N N . ASN B 1 22 ? 21.078 2.869 28.156 1 24.47 22 ASN B N 1
ATOM 1623 C CA . ASN B 1 22 ? 20.547 1.512 28.141 1 24.47 22 ASN B CA 1
ATOM 1624 C C . ASN B 1 22 ? 19.609 1.301 26.953 1 24.47 22 ASN B C 1
ATOM 1626 O O . ASN B 1 22 ? 18.453 1.748 26.984 1 24.47 22 ASN B O 1
ATOM 1630 N N . VAL B 1 23 ? 20.125 1.274 25.766 1 27.7 23 VAL B N 1
ATOM 1631 C CA . VAL B 1 23 ? 19.703 0.697 24.5 1 27.7 23 VAL B CA 1
ATOM 1632 C C . VAL B 1 23 ? 19.094 -0.686 24.734 1 27.7 23 VAL B C 1
ATOM 1634 O O . VAL B 1 23 ? 18.844 -1.431 23.781 1 27.7 23 VAL B O 1
ATOM 1637 N N . ASN B 1 24 ? 19.172 -1.204 25.938 1 26.2 24 ASN B N 1
ATOM 1638 C CA . ASN B 1 24 ? 18.859 -2.627 26.047 1 26.2 24 ASN B CA 1
ATOM 1639 C C . ASN B 1 24 ? 17.438 -2.926 25.594 1 26.2 24 ASN B C 1
ATOM 1641 O O . ASN B 1 24 ? 17.172 -3.963 24.969 1 26.2 24 ASN B O 1
ATOM 1645 N N . SER B 1 25 ? 16.531 -2.354 26.375 1 25.22 25 SER B N 1
ATOM 1646 C CA . SER B 1 25 ? 15.211 -2.975 26.281 1 25.22 25 SER B CA 1
ATOM 1647 C C . SER B 1 25 ? 14.602 -2.779 24.906 1 25.22 25 SER B C 1
ATOM 1649 O O . SER B 1 25 ? 13.5 -3.271 24.625 1 25.22 25 SER B O 1
ATOM 1651 N N . VAL B 1 26 ? 14.906 -1.736 24.297 1 26.19 26 VAL B N 1
ATOM 1652 C CA . VAL B 1 26 ? 14.289 -1.506 22.984 1 26.19 26 VAL B CA 1
ATOM 1653 C C . VAL B 1 26 ? 14.844 -2.5 21.969 1 26.19 26 VAL B C 1
ATOM 1655 O O . VAL B 1 26 ? 14.297 -2.65 20.875 1 26.19 26 VAL B O 1
ATOM 1658 N N . LEU B 1 27 ? 16 -3.045 22.078 1 27.28 27 LEU B N 1
ATOM 1659 C CA . LEU B 1 27 ? 16.703 -3.973 21.188 1 27.28 27 LEU B CA 1
ATOM 1660 C C . LEU B 1 27 ? 15.922 -5.273 21.047 1 27.28 27 LEU B C 1
ATOM 1662 O O . LEU B 1 27 ? 16.031 -5.957 20.016 1 27.28 27 LEU B O 1
ATOM 1666 N N . THR B 1 28 ? 15.648 -5.914 22.156 1 27.08 28 THR B N 1
ATOM 1667 C CA . THR B 1 28 ? 15.148 -7.285 22.078 1 27.08 28 THR B CA 1
ATOM 1668 C C . THR B 1 28 ? 13.812 -7.328 21.328 1 27.08 28 THR B C 1
ATOM 1670 O O . THR B 1 28 ? 13.383 -8.391 20.875 1 27.08 28 THR B O 1
ATOM 1673 N N . LYS B 1 29 ? 12.938 -6.406 21.797 1 29.39 29 LYS B N 1
ATOM 1674 C CA . LYS B 1 29 ? 11.633 -6.652 21.188 1 29.39 29 LYS B CA 1
ATOM 1675 C C . LYS B 1 29 ? 11.68 -6.469 19.688 1 29.39 29 LYS B C 1
ATOM 1677 O O . LYS B 1 29 ? 10.695 -6.043 19.078 1 29.39 29 LYS B O 1
ATOM 1682 N N . SER B 1 30 ? 12.742 -6.27 19.016 1 27.91 30 SER B N 1
ATOM 1683 C CA . SER B 1 30 ? 13.234 -6.18 17.641 1 27.91 30 SER B CA 1
ATOM 1684 C C . SER B 1 30 ? 12.609 -7.246 16.75 1 27.91 30 SER B C 1
ATOM 1686 O O . SER B 1 30 ? 12.195 -6.965 15.625 1 27.91 30 SER B O 1
ATOM 1688 N N . ARG B 1 31 ? 13.062 -8.555 17.078 1 30.75 31 ARG B N 1
ATOM 1689 C CA . ARG B 1 31 ? 12.633 -9.758 16.375 1 30.75 31 ARG B CA 1
ATOM 1690 C C . ARG B 1 31 ? 11.109 -9.859 16.344 1 30.75 31 ARG B C 1
ATOM 1692 O O . ARG B 1 31 ? 10.555 -10.641 15.578 1 30.75 31 ARG B O 1
ATOM 1699 N N . ASP B 1 32 ? 10.57 -9.734 17.578 1 31.2 32 ASP B N 1
ATOM 1700 C CA . ASP B 1 32 ? 9.133 -9.992 17.469 1 31.2 32 ASP B CA 1
ATOM 1701 C C . ASP B 1 32 ? 8.477 -9.016 16.5 1 31.2 32 ASP B C 1
ATOM 1703 O O . ASP B 1 32 ? 7.754 -8.109 16.922 1 31.2 32 ASP B O 1
ATOM 1707 N N . ALA B 1 33 ? 9.117 -8.211 15.914 1 31.88 33 ALA B N 1
ATOM 1708 C CA . ALA B 1 33 ? 8.906 -7.512 14.648 1 31.88 33 ALA B CA 1
ATOM 1709 C C . ALA B 1 33 ? 7.844 -8.211 13.812 1 31.88 33 ALA B C 1
ATOM 1711 O O . ALA B 1 33 ? 7.738 -9.445 13.828 1 31.88 33 ALA B O 1
ATOM 1712 N N . ALA B 1 34 ? 6.91 -7.508 13.227 1 37.81 34 ALA B N 1
ATOM 1713 C CA . ALA B 1 34 ? 5.723 -8.016 12.547 1 37.81 34 ALA B CA 1
ATOM 1714 C C . ALA B 1 34 ? 6.09 -9.133 11.57 1 37.81 34 ALA B C 1
ATOM 1716 O O . ALA B 1 34 ? 6.695 -8.883 10.531 1 37.81 34 ALA B O 1
ATOM 1717 N N . SER B 1 35 ? 6.902 -10.203 11.773 1 45.38 35 SER B N 1
ATOM 1718 C CA . SER B 1 35 ? 6.578 -11.391 10.977 1 45.38 35 SER B CA 1
ATOM 1719 C C . SER B 1 35 ? 5.16 -11.305 10.422 1 45.38 35 SER B C 1
ATOM 1721 O O . SER B 1 35 ? 4.191 -11.594 11.133 1 45.38 35 SER B O 1
ATOM 1723 N N . ASN B 1 36 ? 4.848 -10.148 9.898 1 56.41 36 ASN B N 1
ATOM 1724 C CA . ASN B 1 36 ? 3.518 -9.961 9.336 1 56.41 36 ASN B CA 1
ATOM 1725 C C . ASN B 1 36 ? 2.988 -11.242 8.703 1 56.41 36 ASN B C 1
ATOM 1727 O O . ASN B 1 36 ? 3.232 -11.508 7.527 1 56.41 36 ASN B O 1
ATOM 1731 N N . THR B 1 37 ? 2.814 -12.109 9.734 1 70.38 37 THR B N 1
ATOM 1732 C CA . THR B 1 37 ? 2.16 -13.312 9.227 1 70.38 37 THR B CA 1
ATOM 1733 C C . THR B 1 37 ? 0.93 -12.953 8.398 1 70.38 37 THR B C 1
ATOM 1735 O O . THR B 1 37 ? 0.429 -11.828 8.477 1 70.38 37 THR B O 1
ATOM 1738 N N . VAL B 1 38 ? 0.782 -13.758 7.531 1 81.56 38 VAL B N 1
ATOM 1739 C CA . VAL B 1 38 ? -0.427 -13.633 6.727 1 81.56 38 VAL B CA 1
ATOM 1740 C C . VAL B 1 38 ? -1.622 -13.328 7.625 1 81.56 38 VAL B C 1
ATOM 1742 O O . VAL B 1 38 ? -2.416 -12.43 7.336 1 81.56 38 VAL B O 1
ATOM 1745 N N . GLY B 1 39 ? -1.645 -13.969 8.742 1 82.12 39 GLY B N 1
ATOM 1746 C CA . GLY B 1 39 ? -2.736 -13.758 9.68 1 82.12 39 GLY B CA 1
ATOM 1747 C C . GLY B 1 39 ? -2.783 -12.344 10.234 1 82.12 39 GLY B C 1
ATOM 1748 O O . GLY B 1 39 ? -3.855 -11.742 10.328 1 82.12 39 GLY B O 1
ATOM 1749 N N . ASP B 1 40 ? -1.661 -11.789 10.578 1 79.62 40 ASP B N 1
ATOM 1750 C CA . ASP B 1 40 ? -1.601 -10.43 11.102 1 79.62 40 ASP B CA 1
ATOM 1751 C C . ASP B 1 40 ? -2.029 -9.414 10.039 1 79.62 40 ASP B C 1
ATOM 1753 O O . ASP B 1 40 ? -2.742 -8.453 10.352 1 79.62 40 ASP B O 1
ATOM 1757 N N . ILE B 1 41 ? -1.588 -9.625 8.875 1 79.56 41 ILE B N 1
ATOM 1758 C CA . ILE B 1 41 ? -1.95 -8.734 7.785 1 79.56 41 ILE B CA 1
ATOM 1759 C C . ILE B 1 41 ? -3.459 -8.781 7.551 1 79.56 41 ILE B C 1
ATOM 1761 O O . ILE B 1 41 ? -4.125 -7.746 7.516 1 79.56 41 ILE B O 1
ATOM 1765 N N . LEU B 1 42 ? -3.951 -9.961 7.508 1 82.94 42 LEU B N 1
ATOM 1766 C CA . LEU B 1 42 ? -5.371 -10.125 7.227 1 82.94 42 LEU B CA 1
ATOM 1767 C C . LEU B 1 42 ? -6.223 -9.578 8.367 1 82.94 42 LEU B C 1
ATOM 1769 O O . LEU B 1 42 ? -7.266 -8.961 8.133 1 82.94 42 LEU B O 1
ATOM 1773 N N . GLU B 1 43 ? -5.84 -9.805 9.602 1 82.31 43 GLU B N 1
ATOM 1774 C CA . GLU B 1 43 ? -6.559 -9.242 10.742 1 82.31 43 GLU B CA 1
ATOM 1775 C C . GLU B 1 43 ? -6.594 -7.719 10.672 1 82.31 43 GLU B C 1
ATOM 1777 O O . GLU B 1 43 ? -7.637 -7.105 10.906 1 82.31 43 GLU B O 1
ATOM 1782 N N . SER B 1 44 ? -5.527 -7.145 10.375 1 76.75 44 SER B N 1
ATOM 1783 C CA . SER B 1 44 ? -5.469 -5.691 10.258 1 76.75 44 SER B CA 1
ATOM 1784 C C . SER B 1 44 ? -6.375 -5.188 9.141 1 76.75 44 SER B C 1
ATOM 1786 O O . SER B 1 44 ? -7.082 -4.191 9.305 1 76.75 44 SER B O 1
ATOM 1788 N N . MET B 1 45 ? -6.426 -5.93 8.109 1 78.88 45 MET B N 1
ATOM 1789 C CA . MET B 1 45 ? -7.25 -5.504 6.977 1 78.88 45 MET B CA 1
ATOM 1790 C C . MET B 1 45 ? -8.734 -5.602 7.32 1 78.88 45 MET B C 1
ATOM 1792 O O . MET B 1 45 ? -9.523 -4.746 6.922 1 78.88 45 MET B O 1
ATOM 1796 N N . HIS B 1 46 ? -9.039 -6.566 8.023 1 81.44 46 HIS B N 1
ATOM 1797 C CA . HIS B 1 46 ? -10.453 -6.703 8.367 1 81.44 46 HIS B CA 1
ATOM 1798 C C . HIS B 1 46 ? -10.914 -5.57 9.273 1 81.44 46 HIS B C 1
ATOM 1800 O O . HIS B 1 46 ? -12.062 -5.129 9.195 1 81.44 46 HIS B O 1
ATOM 1806 N N . ASN B 1 47 ? -10.062 -5.121 10.094 1 76.25 47 ASN B N 1
ATOM 1807 C CA . ASN B 1 47 ? -10.383 -3.928 10.867 1 76.25 47 ASN B CA 1
ATOM 1808 C C . ASN B 1 47 ? -10.57 -2.707 9.969 1 76.25 47 ASN B C 1
ATOM 1810 O O . ASN B 1 47 ? -11.445 -1.876 10.211 1 76.25 47 ASN B O 1
ATOM 1814 N N . VAL B 1 48 ? -9.836 -2.664 8.922 1 76.94 48 VAL B N 1
ATOM 1815 C CA . VAL B 1 48 ? -9.938 -1.58 7.953 1 76.94 48 VAL B CA 1
ATOM 1816 C C . VAL B 1 48 ? -11.219 -1.74 7.133 1 76.94 48 VAL B C 1
ATOM 1818 O O . VAL B 1 48 ? -11.914 -0.76 6.855 1 76.94 48 VAL B O 1
ATOM 1821 N N . VAL B 1 49 ? -11.523 -2.902 6.852 1 82.06 49 VAL B N 1
ATOM 1822 C CA . VAL B 1 49 ? -12.664 -3.191 5.988 1 82.06 49 VAL B CA 1
ATOM 1823 C C . VAL B 1 49 ? -13.953 -2.705 6.652 1 82.06 49 VAL B C 1
ATOM 1825 O O . VAL B 1 49 ? -14.828 -2.146 5.984 1 82.06 49 VAL B O 1
ATOM 1828 N N . SER B 1 50 ? -14.023 -2.828 7.91 1 83.19 50 SER B N 1
ATOM 1829 C CA . SER B 1 50 ? -15.25 -2.445 8.594 1 83.19 50 SER B CA 1
ATOM 1830 C C . SER B 1 50 ? -15.492 -0.942 8.492 1 83.19 50 SER B C 1
ATOM 1832 O O . SER B 1 50 ? -16.641 -0.486 8.562 1 83.19 50 SER B O 1
ATOM 1834 N N . ASN B 1 51 ? -14.438 -0.224 8.289 1 85.25 51 ASN B N 1
ATOM 1835 C CA . ASN B 1 51 ? -14.547 1.229 8.195 1 85.25 51 ASN B CA 1
ATOM 1836 C C . ASN B 1 51 ? -13.875 1.767 6.941 1 85.25 51 ASN B C 1
ATOM 1838 O O . ASN B 1 51 ? -13.32 2.869 6.949 1 85.25 51 ASN B O 1
ATOM 1842 N N . ILE B 1 52 ? -13.867 0.995 5.93 1 86.5 52 ILE B N 1
ATOM 1843 C CA . ILE B 1 52 ? -13.07 1.286 4.738 1 86.5 52 ILE B CA 1
ATOM 1844 C C . ILE B 1 52 ? -13.539 2.602 4.121 1 86.5 52 ILE B C 1
ATOM 1846 O O . ILE B 1 52 ? -12.727 3.381 3.615 1 86.5 52 ILE B O 1
ATOM 1850 N N . HIS B 1 53 ? -14.758 2.9 4.215 1 87.88 53 HIS B N 1
ATOM 1851 C CA . HIS B 1 53 ? -15.266 4.152 3.662 1 87.88 53 HIS B CA 1
ATOM 1852 C C . HIS B 1 53 ? -14.664 5.355 4.379 1 87.88 53 HIS B C 1
ATOM 1854 O O . HIS B 1 53 ? -14.43 6.395 3.762 1 87.88 53 HIS B O 1
ATOM 1860 N N . ASP B 1 54 ? -14.43 5.156 5.656 1 89.44 54 ASP B N 1
ATOM 1861 C CA . ASP B 1 54 ? -13.805 6.242 6.41 1 89.44 54 ASP B CA 1
ATOM 1862 C C . ASP B 1 54 ? -12.352 6.445 5.98 1 89.44 54 ASP B C 1
ATOM 1864 O O . ASP B 1 54 ? -11.859 7.578 5.953 1 89.44 54 ASP B O 1
ATOM 1868 N N . TYR B 1 55 ? -11.758 5.359 5.617 1 88.56 55 TYR B N 1
ATOM 1869 C CA . TYR B 1 55 ? -10.359 5.441 5.23 1 88.56 55 TYR B CA 1
ATOM 1870 C C . TYR B 1 55 ? -10.203 6.078 3.855 1 88.56 55 TYR B C 1
ATOM 1872 O O . TYR B 1 55 ? -9.289 6.875 3.629 1 88.56 55 TYR B O 1
ATOM 1880 N N . ILE B 1 56 ? -11.031 5.84 3.02 1 88.19 56 ILE B N 1
ATOM 1881 C CA . ILE B 1 56 ? -10.898 6.301 1.642 1 88.19 56 ILE B CA 1
ATOM 1882 C C . ILE B 1 56 ? -11.516 7.695 1.505 1 88.19 56 ILE B C 1
ATOM 1884 O O . ILE B 1 56 ? -10.977 8.555 0.805 1 88.19 56 ILE B O 1
ATOM 1888 N N . GLY B 1 57 ? -12.555 7.848 2.182 1 89.25 57 GLY B N 1
ATOM 1889 C CA . GLY B 1 57 ? -13.258 9.117 2.055 1 89.25 57 GLY B CA 1
ATOM 1890 C C . GLY B 1 57 ? -14.148 9.188 0.826 1 89.25 57 GLY B C 1
ATOM 1891 O O . GLY B 1 57 ? -14.539 8.156 0.28 1 89.25 57 GLY B O 1
ATOM 1892 N N . ASP B 1 58 ? -14.453 10.461 0.425 1 84.69 58 ASP B N 1
ATOM 1893 C CA . ASP B 1 58 ? -15.367 10.656 -0.699 1 84.69 58 ASP B CA 1
ATOM 1894 C C . ASP B 1 58 ? -14.594 10.773 -2.016 1 84.69 58 ASP B C 1
ATOM 1896 O O . ASP B 1 58 ? -13.391 11.031 -2.016 1 84.69 58 ASP B O 1
ATOM 1900 N N . LYS B 1 59 ? -15.297 10.5 -3.105 1 78 59 LYS B N 1
ATOM 1901 C CA . LYS B 1 59 ? -14.68 10.57 -4.43 1 78 59 LYS B CA 1
ATOM 1902 C C . LYS B 1 59 ? -14.07 11.945 -4.676 1 78 59 LYS B C 1
ATOM 1904 O O . LYS B 1 59 ? -13.062 12.07 -5.375 1 78 59 LYS B O 1
ATOM 1909 N N . GLY B 1 60 ? -14.625 12.883 -4.078 1 75.06 60 GLY B N 1
ATOM 1910 C CA . GLY B 1 60 ? -14.195 14.242 -4.355 1 75.06 60 GLY B CA 1
ATOM 1911 C C . GLY B 1 60 ? -13.117 14.734 -3.402 1 75.06 60 GLY B C 1
ATOM 1912 O O . GLY B 1 60 ? -12.664 15.875 -3.504 1 75.06 60 GLY B O 1
ATOM 1913 N N . GLY B 1 61 ? -12.742 13.906 -2.549 1 82.06 61 GLY B N 1
ATOM 1914 C CA . GLY B 1 61 ? -11.695 14.352 -1.643 1 82.06 61 GLY B CA 1
ATOM 1915 C C . GLY B 1 61 ? -12.055 14.188 -0.18 1 82.06 61 GLY B C 1
ATOM 1916 O O . GLY B 1 61 ? -13.156 13.727 0.142 1 82.06 61 GLY B O 1
ATOM 1917 N N . CYS B 1 62 ? -11.133 14.43 0.64 1 94.19 62 CYS B N 1
ATOM 1918 C CA . CYS B 1 62 ? -11.25 14.297 2.088 1 94.19 62 CYS B CA 1
ATOM 1919 C C . CYS B 1 62 ? -11.133 15.648 2.77 1 94.19 62 CYS B C 1
ATOM 1921 O O . CYS B 1 62 ? -10.078 16.281 2.729 1 94.19 62 CYS B O 1
ATOM 1923 N N . ILE B 1 63 ? -12.227 16.125 3.326 1 95 63 ILE B N 1
ATOM 1924 C CA . ILE B 1 63 ? -12.289 17.422 3.984 1 95 63 ILE B CA 1
ATOM 1925 C C . ILE B 1 63 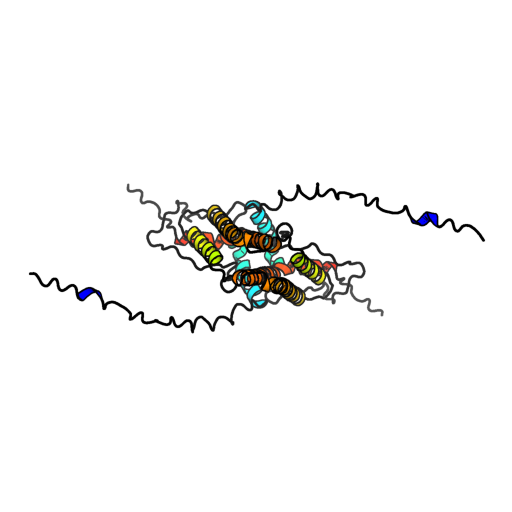? -12.828 17.266 5.402 1 95 63 ILE B C 1
ATOM 1927 O O . ILE B 1 63 ? -13.789 16.516 5.629 1 95 63 ILE B O 1
ATOM 1931 N N . PHE B 1 64 ? -12.172 17.922 6.277 1 96.81 64 PHE B N 1
ATOM 1932 C CA . PHE B 1 64 ? -12.688 17.938 7.641 1 96.81 64 PHE B CA 1
ATOM 1933 C C . PHE B 1 64 ? -13.672 19.094 7.832 1 96.81 64 PHE B C 1
ATOM 1935 O O . PHE B 1 64 ? -13.375 20.234 7.469 1 96.81 64 PHE B O 1
ATOM 1942 N N . LYS B 1 65 ? -14.836 18.719 8.344 1 95.5 65 LYS B N 1
ATOM 1943 C CA . LYS B 1 65 ? -15.867 19.688 8.688 1 95.5 65 LYS B CA 1
ATOM 1944 C C . LYS B 1 65 ? -16.359 19.484 10.117 1 95.5 65 LYS B C 1
ATOM 1946 O O . LYS B 1 65 ? -16.5 18.344 10.57 1 95.5 65 LYS B O 1
ATOM 1951 N N . CYS B 1 66 ? -16.625 20.609 10.711 1 96.38 66 CYS B N 1
ATOM 1952 C CA . CYS B 1 66 ? -17.25 20.516 12.023 1 96.38 66 CYS B CA 1
ATOM 1953 C C . CYS B 1 66 ? -18.672 19.984 11.914 1 96.38 66 CYS B C 1
ATOM 1955 O O . CYS B 1 66 ? -19.422 20.391 11.016 1 96.38 66 CYS B O 1
ATOM 1957 N N . PRO B 1 67 ? -19.062 19.219 12.852 1 92.81 67 PRO B N 1
ATOM 1958 C CA . PRO B 1 67 ? -20.422 18.656 12.805 1 92.81 67 PRO B CA 1
ATOM 1959 C C . PRO B 1 67 ? -21.516 19.719 12.883 1 92.81 67 PRO B C 1
ATOM 1961 O O . PRO B 1 67 ? -22.594 19.531 12.328 1 92.81 67 PRO B O 1
ATOM 1964 N N . ASN B 1 68 ? -21.219 20.766 13.539 1 92.62 68 ASN B N 1
ATOM 1965 C CA . ASN B 1 68 ? -22.234 21.812 13.711 1 92.62 68 ASN B CA 1
ATOM 1966 C C . ASN B 1 68 ? -22.172 22.844 12.586 1 92.62 68 ASN B C 1
ATOM 1968 O O . ASN B 1 68 ? -22.844 23.875 12.648 1 92.62 68 ASN B O 1
ATOM 1972 N N . GLY B 1 69 ? -21.188 22.641 11.609 1 92.94 69 GLY B N 1
ATOM 1973 C CA . GLY B 1 69 ? -21.172 23.438 10.406 1 92.94 69 GLY B CA 1
ATOM 1974 C C . GLY B 1 69 ? -20.297 24.672 10.523 1 92.94 69 GLY B C 1
ATOM 1975 O O . GLY B 1 69 ? -20.109 25.406 9.547 1 92.94 69 GLY B O 1
ATOM 1976 N N . VAL B 1 70 ? -19.781 24.922 11.766 1 94.69 70 VAL B N 1
ATOM 1977 C CA . VAL B 1 70 ? -18.922 26.078 11.93 1 94.69 70 VAL B CA 1
ATOM 1978 C C . VAL B 1 70 ? -17.531 25.781 11.359 1 94.69 70 VAL B C 1
ATOM 1980 O O . VAL B 1 70 ? -17.188 24.625 11.117 1 94.69 70 VAL B O 1
ATOM 1983 N N . LYS B 1 71 ? -16.844 26.812 11.125 1 95.19 71 LYS B N 1
ATOM 1984 C CA . LYS B 1 71 ? -15.477 26.656 10.656 1 95.19 71 LYS B CA 1
ATOM 1985 C C . LYS B 1 71 ? -14.562 26.156 11.773 1 95.19 71 LYS B C 1
ATOM 1987 O O . LYS B 1 71 ? -14.594 26.672 12.883 1 95.19 71 LYS B O 1
ATOM 1992 N N . PRO B 1 72 ? -13.852 25.125 11.445 1 97.56 72 PRO B N 1
ATOM 1993 C CA . PRO B 1 72 ? -12.898 24.672 12.461 1 97.56 72 PRO B CA 1
ATOM 1994 C C . PRO B 1 72 ? -11.922 25.75 12.883 1 97.56 72 PRO B C 1
ATOM 1996 O O . PRO B 1 72 ? -11.453 26.531 12.047 1 97.56 72 PRO B O 1
ATOM 1999 N N . GLN B 1 73 ? -11.688 25.781 14.227 1 97.44 73 GLN B N 1
ATOM 2000 C CA . GLN B 1 73 ? -10.703 26.703 14.781 1 97.44 73 GLN B CA 1
ATOM 2001 C C . GLN B 1 73 ? -9.594 25.953 15.508 1 97.44 73 GLN B C 1
ATOM 2003 O O . GLN B 1 73 ? -9.82 24.891 16.078 1 97.44 73 GLN B O 1
ATOM 2008 N N . LYS B 1 74 ? -8.477 26.594 15.523 1 97.44 74 LYS B N 1
ATOM 2009 C CA . LYS B 1 74 ? -7.332 25.969 16.188 1 97.44 74 LYS B CA 1
ATOM 2010 C C . LYS B 1 74 ? -7.645 25.656 17.641 1 97.44 74 LYS B C 1
ATOM 2012 O O . LYS B 1 74 ? -8.172 26.5 18.375 1 97.44 74 LYS B O 1
ATOM 2017 N N . ASN B 1 75 ? -7.328 24.453 18.062 1 97.56 75 ASN B N 1
ATOM 2018 C CA . ASN B 1 75 ? -7.387 24.062 19.453 1 97.56 75 ASN B CA 1
ATOM 2019 C C . ASN B 1 75 ? -6.164 24.547 20.234 1 97.56 75 ASN B C 1
ATOM 2021 O O . ASN B 1 75 ? -5.062 24.016 20.047 1 97.56 75 ASN B O 1
ATOM 2025 N N . PRO B 1 76 ? -6.336 25.516 21.125 1 96.12 76 PRO B N 1
ATOM 2026 C CA . PRO B 1 76 ? -5.16 26.047 21.828 1 96.12 76 PRO B CA 1
ATOM 2027 C C . PRO B 1 76 ? -4.508 25.031 22.75 1 96.12 76 PRO B C 1
ATOM 2029 O O . PRO B 1 76 ? -3.34 25.172 23.125 1 96.12 76 PRO B O 1
ATOM 2032 N N . ASP B 1 77 ? -5.234 23.984 23.078 1 96.75 77 ASP B N 1
ATOM 2033 C CA . ASP B 1 77 ? -4.73 22.984 24.016 1 96.75 77 ASP B CA 1
ATOM 2034 C C . ASP B 1 77 ? -4.086 21.812 23.281 1 96.75 77 ASP B C 1
ATOM 2036 O O . ASP B 1 77 ? -3.631 20.859 23.922 1 96.75 77 ASP B O 1
ATOM 2040 N N . HIS B 1 78 ? -4.066 21.891 21.984 1 97.38 78 HIS B N 1
ATOM 2041 C CA . HIS B 1 78 ? -3.539 20.781 21.188 1 97.38 78 HIS B CA 1
ATOM 2042 C C . HIS B 1 78 ? -2.066 20.984 20.859 1 97.38 78 HIS B C 1
ATOM 2044 O O . HIS B 1 78 ? -1.665 22.078 20.453 1 97.38 78 HIS B O 1
ATOM 2050 N N . THR B 1 79 ? -1.324 19.891 21.125 1 97.62 79 THR B N 1
ATOM 2051 C CA . THR B 1 79 ? 0.056 19.828 20.656 1 97.62 79 THR B CA 1
ATOM 2052 C C . THR B 1 79 ? 0.208 18.781 19.547 1 97.62 79 THR B C 1
ATOM 2054 O O . THR B 1 79 ? -0.158 17.625 19.734 1 97.62 79 THR B O 1
ATOM 2057 N N . LYS B 1 80 ? 0.686 19.281 18.453 1 96.12 80 LYS B N 1
ATOM 2058 C CA . LYS B 1 80 ? 0.844 18.344 17.344 1 96.12 80 LYS B CA 1
ATOM 2059 C C . LYS B 1 80 ? 1.767 17.188 17.719 1 96.12 80 LYS B C 1
ATOM 2061 O O . LYS B 1 80 ? 2.74 17.375 18.438 1 96.12 80 LYS B O 1
ATOM 2066 N N . SER B 1 81 ? 1.512 16.047 17.172 1 94.19 81 SER B N 1
ATOM 2067 C CA . SER B 1 81 ? 2.285 14.844 17.453 1 94.19 81 SER B CA 1
ATOM 2068 C C . SER B 1 81 ? 2.557 14.047 16.172 1 94.19 81 SER B C 1
ATOM 2070 O O . SER B 1 81 ? 1.952 14.305 15.133 1 94.19 81 SER B O 1
ATOM 2072 N N . SER B 1 82 ? 3.572 13.227 16.312 1 90.62 82 SER B N 1
ATOM 2073 C CA . SER B 1 82 ? 3.92 12.297 15.234 1 90.62 82 SER B CA 1
ATOM 2074 C C . SER B 1 82 ? 4.191 10.898 15.781 1 90.62 82 SER B C 1
ATOM 2076 O O . SER B 1 82 ? 4.449 10.734 16.969 1 90.62 82 SER B O 1
ATOM 2078 N N . ASN B 1 83 ? 3.973 9.969 14.945 1 81.81 83 ASN B N 1
ATOM 2079 C CA . ASN B 1 83 ? 4.266 8.594 15.352 1 81.81 83 ASN B CA 1
ATOM 2080 C C . ASN B 1 83 ? 5.047 7.848 14.281 1 81.81 83 ASN B C 1
ATOM 2082 O O . ASN B 1 83 ? 4.957 6.621 14.18 1 81.81 83 ASN B O 1
ATOM 2086 N N . GLY B 1 84 ? 5.723 8.555 13.438 1 81.19 84 GLY B N 1
ATOM 2087 C CA . GLY B 1 84 ? 6.551 7.902 12.43 1 81.19 84 GLY B CA 1
ATOM 2088 C C . GLY B 1 84 ? 5.75 7.379 11.25 1 81.19 84 GLY B C 1
ATOM 2089 O O . GLY B 1 84 ? 4.707 7.934 10.906 1 81.19 84 GLY B O 1
ATOM 2090 N N . CYS B 1 85 ? 6.434 6.434 10.539 1 76.88 85 CYS B N 1
ATOM 2091 C CA . CYS B 1 85 ? 5.828 5.918 9.32 1 76.88 85 CYS B CA 1
ATOM 2092 C C . CYS B 1 85 ? 4.918 4.734 9.617 1 76.88 85 CYS B C 1
ATOM 2094 O O . CYS B 1 85 ? 5.246 3.887 10.453 1 76.88 85 CYS B O 1
ATOM 2096 N N . GLY B 1 86 ? 3.688 4.832 9.266 1 68.81 86 GLY B N 1
ATOM 2097 C CA . GLY B 1 86 ? 2.742 3.73 9.336 1 68.81 86 GLY B CA 1
ATOM 2098 C C . GLY B 1 86 ? 1.689 3.777 8.242 1 68.81 86 GLY B C 1
ATOM 2099 O O . GLY B 1 86 ? 1.457 4.828 7.641 1 68.81 86 GLY B O 1
ATOM 2100 N N . ALA B 1 87 ? 1.411 2.525 7.695 1 58.12 87 ALA B N 1
ATOM 2101 C CA . ALA B 1 87 ? 0.296 2.457 6.758 1 58.12 87 ALA B CA 1
ATOM 2102 C C . ALA B 1 87 ? -0.723 1.408 7.188 1 58.12 87 ALA B C 1
ATOM 2104 O O . ALA B 1 87 ? -0.353 0.348 7.699 1 58.12 87 ALA B O 1
ATOM 2105 N N . PHE B 1 88 ? -1.937 1.729 6.98 1 53.97 88 PHE B N 1
ATOM 2106 C CA . PHE B 1 88 ? -3.035 0.785 7.141 1 53.97 88 PHE B CA 1
ATOM 2107 C C . PHE B 1 88 ? -3.082 0.245 8.57 1 53.97 88 PHE B C 1
ATOM 2109 O O . PHE B 1 88 ? -3.387 -0.93 8.781 1 53.97 88 PHE B O 1
ATOM 2116 N N . GLY B 1 89 ? -2.609 1.101 9.477 1 52.44 89 GLY B N 1
ATOM 2117 C CA . GLY B 1 89 ? -2.562 0.569 10.828 1 52.44 89 GLY B CA 1
ATOM 2118 C C . GLY B 1 89 ? -1.275 -0.173 11.133 1 52.44 89 GLY B C 1
ATOM 2119 O O . GLY B 1 89 ? -1.073 -0.642 12.25 1 52.44 89 GLY B O 1
ATOM 2120 N N . PHE B 1 90 ? -0.55 -0.328 10.062 1 56.09 90 PHE B N 1
ATOM 2121 C CA . PHE B 1 90 ? 0.729 -1 10.258 1 56.09 90 PHE B CA 1
ATOM 2122 C C . PHE B 1 90 ? 1.855 0.014 10.414 1 56.09 90 PHE B C 1
ATOM 2124 O O . PHE B 1 90 ? 1.979 0.943 9.609 1 56.09 90 PHE B O 1
ATOM 2131 N N . LYS B 1 91 ? 2.318 -0.068 11.633 1 57.94 91 LYS B N 1
ATOM 2132 C CA . LYS B 1 91 ? 3.539 0.717 11.797 1 57.94 91 LYS B CA 1
ATOM 2133 C C . LYS B 1 91 ? 4.688 0.118 10.992 1 57.94 91 LYS B C 1
ATOM 2135 O O . LYS B 1 91 ? 4.949 -1.085 11.078 1 57.94 91 LYS B O 1
ATOM 2140 N N . LEU B 1 92 ? 5.117 0.917 10 1 58.66 92 LEU B N 1
ATOM 2141 C CA . LEU B 1 92 ? 6.195 0.441 9.141 1 58.66 92 LEU B CA 1
ATOM 2142 C C . LEU B 1 92 ? 7.559 0.782 9.734 1 58.66 92 LEU B C 1
ATOM 2144 O O . LEU B 1 92 ? 8.586 0.613 9.078 1 58.66 92 LEU B O 1
ATOM 2148 N N . ASP B 1 93 ? 7.473 1.201 10.898 1 56.03 93 ASP B N 1
ATOM 2149 C CA . ASP B 1 93 ? 8.727 1.615 11.516 1 56.03 93 ASP B CA 1
ATOM 2150 C C . ASP B 1 93 ? 9.727 0.46 11.555 1 56.03 93 ASP B C 1
ATOM 2152 O O . ASP B 1 93 ? 10.93 0.666 11.391 1 56.03 93 ASP B O 1
ATOM 2156 N N . SER B 1 94 ? 9.133 -0.639 11.836 1 56.5 94 SER B N 1
ATOM 2157 C CA . SER B 1 94 ? 10.047 -1.777 11.891 1 56.5 94 SER B CA 1
ATOM 2158 C C . SER B 1 94 ? 10.586 -2.113 10.5 1 56.5 94 SER B C 1
ATOM 2160 O O . SER B 1 94 ? 11.617 -2.783 10.375 1 56.5 94 SER B O 1
ATOM 2162 N N . HIS B 1 95 ? 9.867 -1.445 9.625 1 58.56 95 HIS B N 1
ATOM 2163 C CA . HIS B 1 95 ? 10.258 -1.788 8.266 1 58.56 95 HIS B CA 1
ATOM 2164 C C . HIS B 1 95 ? 10.969 -0.623 7.586 1 58.56 95 HIS B C 1
ATOM 2166 O O . HIS B 1 95 ? 11.836 -0.83 6.738 1 58.56 95 HIS B O 1
ATOM 2172 N N . ILE B 1 96 ? 10.531 0.489 8.117 1 60.19 96 ILE B N 1
ATOM 2173 C CA . ILE B 1 96 ? 11.18 1.674 7.566 1 60.19 96 ILE B CA 1
ATOM 2174 C C . ILE B 1 96 ? 12.133 2.271 8.602 1 60.19 96 ILE B C 1
ATOM 2176 O O . ILE B 1 96 ? 11.695 2.953 9.531 1 60.19 96 ILE B O 1
ATOM 2180 N N . GLN B 1 97 ? 13.336 1.903 8.492 1 64.88 97 GLN B N 1
ATOM 2181 C CA . GLN B 1 97 ? 14.312 2.346 9.484 1 64.88 97 GLN B CA 1
ATOM 2182 C C . GLN B 1 97 ? 15.227 3.426 8.906 1 64.88 97 GLN B C 1
ATOM 2184 O O . GLN B 1 97 ? 16.281 3.715 9.469 1 64.88 97 GLN B O 1
ATOM 2189 N N . ILE B 1 98 ? 14.781 3.994 7.898 1 78.62 98 ILE B N 1
ATOM 2190 C CA . ILE B 1 98 ? 15.57 5.07 7.312 1 78.62 98 ILE B CA 1
ATOM 2191 C C . ILE B 1 98 ? 15.156 6.406 7.926 1 78.62 98 ILE B C 1
ATOM 2193 O O . ILE B 1 98 ? 14.023 6.855 7.75 1 78.62 98 ILE B O 1
ATOM 2197 N N . LYS B 1 99 ? 16.125 7.012 8.602 1 84.62 99 LYS B N 1
ATOM 2198 C CA . LYS B 1 99 ? 15.852 8.227 9.367 1 84.62 99 LYS B CA 1
ATOM 2199 C C . LYS B 1 99 ? 15.219 9.305 8.492 1 84.62 99 LYS B C 1
ATOM 2201 O O . LYS B 1 99 ? 14.25 9.953 8.891 1 84.62 99 LYS B O 1
ATOM 2206 N N . ASP B 1 100 ? 15.812 9.484 7.273 1 89.31 100 ASP B N 1
ATOM 2207 C CA . ASP B 1 100 ? 15.297 10.523 6.391 1 89.31 100 ASP B CA 1
ATOM 2208 C C . ASP B 1 100 ? 13.844 10.258 6.012 1 89.31 100 ASP B C 1
ATOM 2210 O O . ASP B 1 100 ? 13.047 11.188 5.883 1 89.31 100 ASP B O 1
ATOM 2214 N N . VAL B 1 101 ? 13.508 9.031 5.793 1 89.88 101 VAL B N 1
ATOM 2215 C CA . VAL B 1 101 ? 12.125 8.672 5.48 1 89.88 101 VAL B CA 1
ATOM 2216 C C . VAL B 1 101 ? 11.242 8.891 6.707 1 89.88 101 VAL B C 1
ATOM 2218 O O . VAL B 1 101 ? 10.141 9.422 6.598 1 89.88 101 VAL B O 1
ATOM 2221 N N . THR B 1 102 ? 11.766 8.547 7.836 1 88.62 102 THR B N 1
ATOM 2222 C CA . THR B 1 102 ? 11.031 8.758 9.078 1 88.62 102 THR B CA 1
ATOM 2223 C C . THR B 1 102 ? 10.742 10.242 9.289 1 88.62 102 THR B C 1
ATOM 2225 O O . THR B 1 102 ? 9.656 10.609 9.742 1 88.62 102 THR B O 1
ATOM 2228 N N . ASN B 1 103 ? 11.688 11.031 8.969 1 93.69 103 ASN B N 1
ATOM 2229 C CA . ASN B 1 103 ? 11.469 12.469 9.07 1 93.69 103 ASN B CA 1
ATOM 2230 C C . ASN B 1 103 ? 10.344 12.938 8.156 1 93.69 103 ASN B C 1
ATOM 2232 O O . ASN B 1 103 ? 9.547 13.797 8.531 1 93.69 103 ASN B O 1
ATOM 2236 N N . CYS B 1 104 ? 10.336 12.336 6.949 1 95.12 104 CYS B N 1
ATOM 2237 C CA . CYS B 1 104 ? 9.242 12.656 6.043 1 95.12 104 CYS B CA 1
ATOM 2238 C C . CYS B 1 104 ? 7.902 12.242 6.641 1 95.12 104 CYS B C 1
ATOM 2240 O O . CYS B 1 104 ? 6.922 12.984 6.566 1 95.12 104 CYS B O 1
ATOM 2242 N N . CYS B 1 105 ? 7.887 11.133 7.27 1 93.19 105 CYS B N 1
ATOM 2243 C CA . CYS B 1 105 ? 6.664 10.633 7.891 1 93.19 105 CYS B CA 1
ATOM 2244 C C . CYS B 1 105 ? 6.23 11.531 9.039 1 93.19 105 CYS B C 1
ATOM 2246 O O . CYS B 1 105 ? 5.055 11.875 9.156 1 93.19 105 CYS B O 1
ATOM 2248 N N . ASP B 1 106 ? 7.16 11.914 9.867 1 93.81 106 ASP B N 1
ATOM 2249 C CA . ASP B 1 106 ? 6.852 12.781 11 1 93.81 106 ASP B CA 1
ATOM 2250 C C . ASP B 1 106 ? 6.301 14.125 10.523 1 93.81 106 ASP B C 1
ATOM 2252 O O . ASP B 1 106 ? 5.312 14.625 11.062 1 93.81 106 ASP B O 1
ATOM 2256 N N . ASP B 1 107 ? 6.938 14.68 9.547 1 96.88 107 ASP B N 1
ATOM 2257 C CA . ASP B 1 107 ? 6.449 15.945 9 1 96.88 107 ASP B CA 1
ATOM 2258 C C . ASP B 1 107 ? 5.023 15.797 8.469 1 96.88 107 ASP B C 1
ATOM 2260 O O . ASP B 1 107 ? 4.195 16.688 8.633 1 96.88 107 ASP B O 1
ATOM 2264 N N . HIS B 1 108 ? 4.738 14.719 7.871 1 96.69 108 HIS B N 1
ATOM 2265 C CA . HIS B 1 108 ? 3.408 14.438 7.348 1 96.69 108 HIS B CA 1
ATOM 2266 C C . HIS B 1 108 ? 2.383 14.336 8.469 1 96.69 108 HIS B C 1
ATOM 2268 O O . HIS B 1 108 ? 1.299 14.922 8.383 1 96.69 108 HIS B O 1
ATOM 2274 N N . ASP B 1 109 ? 2.801 13.672 9.531 1 94.94 109 ASP B N 1
ATOM 2275 C CA . ASP B 1 109 ? 1.934 13.562 10.695 1 94.94 109 ASP B CA 1
ATOM 2276 C C . ASP B 1 109 ? 1.637 14.938 11.289 1 94.94 109 ASP B C 1
ATOM 2278 O O . ASP B 1 109 ? 0.491 15.242 11.633 1 94.94 109 ASP B O 1
ATOM 2282 N N . PHE B 1 110 ? 2.664 15.695 11.406 1 97.88 110 PHE B N 1
ATOM 2283 C CA . PHE B 1 110 ? 2.484 17.031 11.953 1 97.88 110 PHE B CA 1
ATOM 2284 C C . PHE B 1 110 ? 1.562 17.859 11.07 1 97.88 110 PHE B C 1
ATOM 2286 O O . PHE B 1 110 ? 0.738 18.641 11.57 1 97.88 110 PHE B O 1
ATOM 2293 N N . CYS B 1 111 ? 1.702 17.734 9.82 1 98.38 111 CYS B N 1
ATOM 2294 C CA . CYS B 1 111 ? 0.832 18.453 8.891 1 98.38 111 CYS B CA 1
ATOM 2295 C C . CYS B 1 111 ? -0.625 18.047 9.094 1 98.38 111 CYS B C 1
ATOM 2297 O O . CYS B 1 111 ? -1.492 18.922 9.242 1 98.38 111 CYS B O 1
ATOM 2299 N N . TYR B 1 112 ? -0.911 16.766 9.188 1 97.44 112 TYR B N 1
ATOM 2300 C CA . TYR B 1 112 ? -2.254 16.281 9.469 1 97.44 112 TYR B CA 1
ATOM 2301 C C . TYR B 1 112 ? -2.777 16.844 10.781 1 97.44 112 TYR B C 1
ATOM 2303 O O . TYR B 1 112 ? -3.963 17.172 10.898 1 97.44 112 TYR B O 1
ATOM 2311 N N . ASP B 1 113 ? -1.873 16.953 11.68 1 98.19 113 ASP B N 1
ATOM 2312 C CA . ASP B 1 113 ? -2.229 17.312 13.047 1 98.19 113 ASP B CA 1
ATOM 2313 C C . ASP B 1 113 ? -2.236 18.812 13.242 1 98.19 113 ASP B C 1
ATOM 2315 O O . ASP B 1 113 ? -2.129 19.312 14.375 1 98.19 113 ASP B O 1
ATOM 2319 N N . THR B 1 114 ? -2.27 19.562 12.258 1 98.56 114 THR B N 1
ATOM 2320 C CA . THR B 1 114 ? -2.414 21.016 12.281 1 98.56 114 THR B CA 1
ATOM 2321 C C . THR B 1 114 ? -3.777 21.438 11.742 1 98.56 114 THR B C 1
ATOM 2323 O O . THR B 1 114 ? -4.109 21.141 10.594 1 98.56 114 THR B O 1
ATOM 2326 N N . CYS B 1 115 ? -4.492 22.156 12.555 1 98.44 115 CYS B N 1
ATOM 2327 C CA . CYS B 1 115 ? -5.859 22.531 12.219 1 98.44 115 CYS B CA 1
ATOM 2328 C C . CYS B 1 115 ? -5.902 23.281 10.891 1 98.44 115 CYS B C 1
ATOM 2330 O O . CYS B 1 115 ? -5.094 24.188 10.664 1 98.44 115 CYS B O 1
ATOM 2332 N N . ASN B 1 116 ? -6.754 22.875 9.977 1 98 116 ASN B N 1
ATOM 2333 C CA . ASN B 1 116 ? -7.105 23.531 8.719 1 98 116 ASN B CA 1
ATOM 2334 C C . ASN B 1 116 ? -6.062 23.266 7.637 1 98 116 ASN B C 1
ATOM 2336 O O . ASN B 1 116 ? -6.148 23.812 6.535 1 98 116 ASN B O 1
ATOM 2340 N N . GLU B 1 117 ? -5.109 22.484 7.922 1 98.38 117 GLU B N 1
ATOM 2341 C CA . GLU B 1 117 ? -4.293 22 6.812 1 98.38 117 GLU B CA 1
ATOM 2342 C C . GLU B 1 117 ? -5.07 21.031 5.93 1 98.38 117 GLU B C 1
ATOM 2344 O O . GLU B 1 117 ? -5.844 20.219 6.43 1 98.38 117 GLU B O 1
ATOM 2349 N N . SER B 1 118 ? -4.867 21.156 4.648 1 97 118 SER B N 1
ATOM 2350 C CA . SER B 1 118 ? -5.578 20.25 3.748 1 97 118 SER B CA 1
ATOM 2351 C C . SER B 1 118 ? -4.84 18.938 3.592 1 97 118 SER B C 1
ATOM 2353 O O . SER B 1 118 ? -3.607 18.906 3.531 1 97 118 SER B O 1
ATOM 2355 N N . LYS B 1 119 ? -5.594 17.906 3.516 1 97.25 119 LYS B N 1
ATOM 2356 C CA . LYS B 1 119 ? -4.992 16.594 3.307 1 97.25 119 LYS B CA 1
ATOM 2357 C C . LYS B 1 119 ? -4.152 16.562 2.033 1 97.25 119 LYS B C 1
ATOM 2359 O O . LYS B 1 119 ? -3.033 16.047 2.031 1 97.25 119 LYS B O 1
ATOM 2364 N N . GLU B 1 120 ? -4.707 17.109 0.994 1 95 120 GLU B N 1
ATOM 2365 C CA . GLU B 1 120 ? -4.031 17.062 -0.297 1 95 120 GLU B CA 1
ATOM 2366 C C . GLU B 1 120 ? -2.676 17.766 -0.231 1 95 120 GLU B C 1
ATOM 2368 O O . GLU B 1 120 ? -1.678 17.25 -0.74 1 95 120 GLU B O 1
ATOM 2373 N N . SER B 1 121 ? -2.674 18.891 0.415 1 96.94 121 SER B N 1
ATOM 2374 C CA . SER B 1 121 ? -1.414 19.625 0.533 1 96.94 121 SER B CA 1
ATOM 2375 C C . SER B 1 121 ? -0.402 18.844 1.368 1 96.94 121 SER B C 1
ATOM 2377 O O . SER B 1 121 ? 0.779 18.781 1.021 1 96.94 121 SER B O 1
ATOM 2379 N N . CYS B 1 122 ? -0.875 18.25 2.457 1 97.88 122 CYS B N 1
ATOM 2380 C CA . CYS B 1 122 ? -0.001 17.438 3.301 1 97.88 122 CYS B CA 1
ATOM 2381 C C . CYS B 1 122 ? 0.557 16.25 2.527 1 97.88 122 CYS B C 1
ATOM 2383 O O . CYS B 1 122 ? 1.753 15.961 2.6 1 97.88 122 CYS B O 1
ATOM 2385 N N . ASP B 1 123 ? -0.306 15.633 1.739 1 95.69 123 ASP B N 1
ATOM 2386 C CA . ASP B 1 123 ? 0.103 14.453 0.993 1 95.69 123 ASP B CA 1
ATOM 2387 C C . ASP B 1 123 ? 1.085 14.812 -0.12 1 95.69 123 ASP B C 1
ATOM 2389 O O . ASP B 1 123 ? 2.041 14.078 -0.375 1 95.69 123 ASP B O 1
ATOM 2393 N N . LYS B 1 124 ? 0.899 15.898 -0.773 1 96.06 124 LYS B N 1
ATOM 2394 C CA . LYS B 1 124 ? 1.822 16.359 -1.81 1 96.06 124 LYS B CA 1
ATOM 2395 C C . LYS B 1 124 ? 3.188 16.703 -1.219 1 96.06 124 LYS B C 1
ATOM 2397 O O . LYS B 1 124 ? 4.223 16.375 -1.802 1 96.06 124 LYS B O 1
ATOM 2402 N N . SER B 1 125 ? 3.148 17.344 -0.084 1 97.81 125 SER B N 1
ATOM 2403 C CA . SER B 1 125 ? 4.402 17.641 0.604 1 97.81 125 SER B CA 1
ATOM 2404 C C . SER B 1 125 ? 5.129 16.359 0.997 1 97.81 125 SER B C 1
ATOM 2406 O O . SER B 1 125 ? 6.359 16.281 0.924 1 97.81 125 SER B O 1
ATOM 2408 N N . PHE B 1 126 ? 4.406 15.422 1.443 1 96.44 126 PHE B N 1
ATOM 2409 C CA . PHE B 1 126 ? 4.969 14.125 1.794 1 96.44 126 PHE B CA 1
ATOM 2410 C C . PHE B 1 126 ? 5.656 13.492 0.591 1 96.44 126 PHE B C 1
ATOM 2412 O O . PHE B 1 126 ? 6.805 13.055 0.686 1 96.44 126 PHE B O 1
ATOM 2419 N N . LYS B 1 127 ? 5.016 13.484 -0.526 1 94.5 127 LYS B N 1
ATOM 2420 C CA . LYS B 1 127 ? 5.598 12.938 -1.748 1 94.5 127 LYS B CA 1
ATOM 2421 C C . LYS B 1 127 ? 6.902 13.656 -2.102 1 94.5 127 LYS B C 1
ATOM 2423 O O . LYS B 1 127 ? 7.898 13.008 -2.434 1 94.5 127 LYS B O 1
ATOM 2428 N N . LYS B 1 128 ? 6.871 14.961 -2.057 1 97.62 128 LYS B N 1
ATOM 2429 C CA . LYS B 1 128 ? 8.07 15.742 -2.35 1 97.62 128 LYS B CA 1
ATOM 2430 C C . LYS B 1 128 ? 9.211 15.375 -1.409 1 97.62 128 LYS B C 1
ATOM 2432 O O . LYS B 1 128 ? 10.359 15.266 -1.836 1 97.62 128 LYS B O 1
ATOM 2437 N N . CYS B 1 129 ? 8.852 15.273 -0.203 1 97.44 129 CYS B N 1
ATOM 2438 C CA . CYS B 1 129 ? 9.859 14.906 0.79 1 97.44 129 CYS B CA 1
ATOM 2439 C C . CYS B 1 129 ? 10.484 13.555 0.457 1 97.44 129 CYS B C 1
ATOM 2441 O O . CYS B 1 129 ? 11.711 13.422 0.452 1 97.44 129 CYS B O 1
ATOM 2443 N N . LEU B 1 130 ? 9.703 12.523 0.12 1 93.5 130 LEU B N 1
ATOM 2444 C CA . LEU B 1 130 ? 10.203 11.195 -0.239 1 93.5 130 LEU B CA 1
ATOM 2445 C C . LEU B 1 130 ? 11.07 11.266 -1.491 1 93.5 130 LEU B C 1
ATOM 2447 O O . LEU B 1 130 ? 12.117 10.617 -1.561 1 93.5 130 LEU B O 1
ATOM 2451 N N . THR B 1 131 ? 10.625 12.062 -2.412 1 94.75 131 THR B N 1
ATOM 2452 C CA . THR B 1 131 ? 11.383 12.219 -3.65 1 94.75 131 THR B CA 1
ATOM 2453 C C . THR B 1 131 ? 12.742 12.852 -3.377 1 94.75 131 THR B C 1
ATOM 2455 O O . THR B 1 131 ? 13.742 12.469 -3.994 1 94.75 131 THR B O 1
ATOM 2458 N N . LYS B 1 132 ? 12.742 13.797 -2.492 1 96.81 132 LYS B N 1
ATOM 2459 C CA . LYS B 1 132 ? 14 14.422 -2.117 1 96.81 132 LYS B CA 1
ATOM 2460 C C . LYS B 1 132 ? 14.953 13.414 -1.48 1 96.81 132 LYS B C 1
ATOM 2462 O O . LYS B 1 132 ? 16.156 13.469 -1.704 1 96.81 132 LYS B O 1
ATOM 2467 N N . VAL B 1 133 ? 14.438 12.586 -0.648 1 92.69 133 VAL B N 1
ATOM 2468 C CA . VAL B 1 133 ? 15.25 11.523 -0.066 1 92.69 133 VAL B CA 1
ATOM 2469 C C . VAL B 1 133 ? 15.906 10.703 -1.178 1 92.69 133 VAL B C 1
ATOM 2471 O O . VAL B 1 133 ? 17.094 10.375 -1.099 1 92.69 133 VAL B O 1
ATOM 2474 N N . CYS B 1 134 ? 15.125 10.406 -2.229 1 90.88 134 CYS B N 1
ATOM 2475 C CA . CYS B 1 134 ? 15.672 9.664 -3.359 1 90.88 134 CYS B CA 1
ATOM 2476 C C . CYS B 1 134 ? 16.75 10.477 -4.078 1 90.88 134 CYS B C 1
ATOM 2478 O O . CYS B 1 134 ? 17.797 9.938 -4.445 1 90.88 134 CYS B O 1
ATOM 2480 N N . LYS B 1 135 ? 16.531 11.695 -4.301 1 94.5 135 LYS B N 1
ATOM 2481 C CA . LYS B 1 135 ? 17.484 12.547 -5.004 1 94.5 135 LYS B CA 1
ATOM 2482 C C . LYS B 1 135 ? 18.812 12.617 -4.262 1 94.5 135 LYS B C 1
ATOM 2484 O O . LYS B 1 135 ? 19.875 12.68 -4.883 1 94.5 135 LYS B O 1
ATOM 2489 N N . ARG B 1 136 ? 18.766 12.523 -3.016 1 90.81 136 ARG B N 1
ATOM 2490 C CA . ARG B 1 136 ? 19.969 12.633 -2.197 1 90.81 136 ARG B CA 1
ATOM 2491 C C . ARG B 1 136 ? 20.875 11.422 -2.398 1 90.81 136 ARG B C 1
ATOM 2493 O O . ARG B 1 136 ? 22.094 11.523 -2.25 1 90.81 136 ARG B O 1
ATOM 2500 N N . ILE B 1 137 ? 20.312 10.359 -2.775 1 85 137 ILE B N 1
ATOM 2501 C CA . ILE B 1 137 ? 21.141 9.164 -2.891 1 85 137 ILE B CA 1
ATOM 2502 C C . ILE B 1 137 ? 21.391 8.852 -4.363 1 85 137 ILE B C 1
ATOM 2504 O O . ILE B 1 137 ? 22.047 7.855 -4.691 1 85 137 ILE B O 1
ATOM 2508 N N . GLU B 1 138 ? 20.875 9.633 -5.215 1 88.06 138 GLU B N 1
ATOM 2509 C CA . GLU B 1 138 ? 20.891 9.383 -6.652 1 88.06 138 GLU B CA 1
ATOM 2510 C C . GLU B 1 138 ? 22.297 9.047 -7.145 1 88.06 138 GLU B C 1
ATOM 2512 O O . GLU B 1 138 ? 22.484 8.109 -7.926 1 88.06 138 GLU B O 1
ATOM 2517 N N . LYS B 1 139 ? 23.328 9.766 -6.695 1 88.31 139 LYS B N 1
ATOM 2518 C CA . LYS B 1 139 ? 24.703 9.594 -7.18 1 88.31 139 LYS B CA 1
ATOM 2519 C C . LYS B 1 139 ? 25.375 8.391 -6.512 1 88.31 139 LYS B C 1
ATOM 2521 O O . LYS B 1 139 ? 26.453 7.969 -6.926 1 88.31 139 LYS B O 1
ATOM 2526 N N . HIS B 1 140 ? 24.75 7.836 -5.562 1 81.94 140 HIS B N 1
ATOM 2527 C CA . HIS B 1 140 ? 25.359 6.77 -4.781 1 81.94 140 HIS B CA 1
ATOM 2528 C C . HIS B 1 140 ? 24.703 5.422 -5.082 1 81.94 140 HIS B C 1
ATOM 2530 O O . HIS B 1 140 ? 25.031 4.414 -4.457 1 81.94 140 HIS B O 1
ATOM 2536 N N . VAL B 1 141 ? 23.781 5.492 -6.016 1 81.19 141 VAL B N 1
ATOM 2537 C CA . VAL B 1 141 ? 23.094 4.25 -6.387 1 81.19 141 VAL B CA 1
ATOM 2538 C C . VAL B 1 141 ? 23.062 4.113 -7.906 1 81.19 141 VAL B C 1
ATOM 2540 O O . VAL B 1 141 ? 23.297 5.086 -8.625 1 81.19 141 VAL B O 1
ATOM 2543 N N . SER B 1 142 ? 22.875 2.875 -8.344 1 82.94 142 SER B N 1
ATOM 2544 C CA . SER B 1 142 ? 22.719 2.658 -9.773 1 82.94 142 SER B CA 1
ATOM 2545 C C . SER B 1 142 ? 21.438 3.324 -10.289 1 82.94 142 SER B C 1
ATOM 2547 O O . SER B 1 142 ? 20.594 3.738 -9.5 1 82.94 142 SER B O 1
ATOM 2549 N N . ASN B 1 143 ? 21.359 3.375 -11.578 1 83 143 ASN B N 1
ATOM 2550 C CA . ASN B 1 143 ? 20.141 3.904 -12.18 1 83 143 ASN B CA 1
ATOM 2551 C C . ASN B 1 143 ? 18.922 3.092 -11.781 1 83 143 ASN B C 1
ATOM 2553 O O . ASN B 1 143 ? 17.859 3.652 -11.531 1 83 143 ASN B O 1
ATOM 2557 N N . VAL B 1 144 ? 19.141 1.828 -11.727 1 76.88 144 VAL B N 1
ATOM 2558 C CA . VAL B 1 144 ? 18.062 0.927 -11.344 1 76.88 144 VAL B CA 1
ATOM 2559 C C . VAL B 1 144 ? 17.672 1.168 -9.891 1 76.88 144 VAL B C 1
ATOM 2561 O O . VAL B 1 144 ? 16.5 1.188 -9.547 1 76.88 144 VAL B O 1
ATOM 2564 N N . GLY B 1 145 ? 18.703 1.373 -9.102 1 79.5 145 GLY B N 1
ATOM 2565 C CA . GLY B 1 145 ? 18.438 1.688 -7.707 1 79.5 145 GLY B CA 1
ATOM 2566 C C . GLY B 1 145 ? 17.672 2.992 -7.523 1 79.5 145 GLY B C 1
ATOM 2567 O O . GLY B 1 145 ? 16.75 3.07 -6.715 1 79.5 145 GLY B O 1
ATOM 2568 N N . TYR B 1 146 ? 18.062 3.961 -8.25 1 84.62 146 TYR B N 1
ATOM 2569 C CA . TYR B 1 146 ? 17.391 5.262 -8.172 1 84.62 146 TYR B CA 1
ATOM 2570 C C . TYR B 1 146 ? 15.945 5.16 -8.625 1 84.62 146 TYR B C 1
ATOM 2572 O O . TYR B 1 146 ? 15.047 5.688 -7.969 1 84.62 146 TYR B O 1
ATOM 2580 N N . GLU B 1 147 ? 15.719 4.449 -9.672 1 81.5 147 GLU B N 1
ATOM 2581 C CA . GLU B 1 147 ? 14.359 4.238 -10.164 1 81.5 147 GLU B CA 1
ATOM 2582 C C . GLU B 1 147 ? 13.516 3.49 -9.133 1 81.5 147 GLU B C 1
ATOM 2584 O O . GLU B 1 147 ? 12.336 3.809 -8.938 1 81.5 147 GLU B O 1
ATOM 2589 N N . GLY B 1 148 ? 14.133 2.533 -8.547 1 80.62 148 GLY B N 1
ATOM 2590 C CA . GLY B 1 148 ? 13.43 1.82 -7.488 1 80.62 148 GLY B CA 1
ATOM 2591 C C . GLY B 1 148 ? 13.023 2.715 -6.332 1 80.62 148 GLY B C 1
ATOM 2592 O O . GLY B 1 148 ? 11.93 2.58 -5.789 1 80.62 148 GLY B O 1
ATOM 2593 N N . CYS B 1 149 ? 13.883 3.625 -6.008 1 84.5 149 CYS B N 1
ATOM 2594 C CA . CYS B 1 149 ? 13.586 4.578 -4.945 1 84.5 149 CYS B CA 1
ATOM 2595 C C . CYS B 1 149 ? 12.398 5.453 -5.312 1 84.5 149 CYS B C 1
ATOM 2597 O O . CYS B 1 149 ? 11.477 5.629 -4.508 1 84.5 149 CYS B O 1
ATOM 2599 N N . LEU B 1 150 ? 12.406 5.883 -6.469 1 86.12 150 LEU B N 1
ATOM 2600 C CA . LEU B 1 150 ? 11.32 6.754 -6.918 1 86.12 150 LEU B CA 1
ATOM 2601 C C . LEU B 1 150 ? 10 5.992 -6.988 1 86.12 150 LEU B C 1
ATOM 2603 O O . LEU B 1 150 ? 8.953 6.527 -6.625 1 86.12 150 LEU B O 1
ATOM 2607 N N . SER B 1 151 ? 10.07 4.812 -7.418 1 81.12 151 SER B N 1
ATOM 2608 C CA . SER B 1 151 ? 8.875 3.988 -7.484 1 81.12 151 SER B CA 1
ATOM 2609 C C . SER B 1 151 ? 8.305 3.717 -6.094 1 81.12 151 SER B C 1
ATOM 2611 O O . SER B 1 151 ? 7.09 3.717 -5.902 1 81.12 151 SER B O 1
ATOM 2613 N N . THR B 1 152 ? 9.141 3.473 -5.219 1 83.75 152 THR B N 1
ATOM 2614 C CA . THR B 1 152 ? 8.695 3.26 -3.846 1 83.75 152 THR B CA 1
ATOM 2615 C C . THR B 1 152 ? 8.039 4.516 -3.287 1 83.75 152 THR B C 1
ATOM 2617 O O . THR B 1 152 ? 6.984 4.438 -2.646 1 83.75 152 THR B O 1
ATOM 2620 N N . ALA B 1 153 ? 8.602 5.633 -3.525 1 86.12 153 ALA B N 1
ATOM 2621 C CA . ALA B 1 153 ? 8.008 6.898 -3.098 1 86.12 153 ALA B CA 1
ATOM 2622 C C . ALA B 1 153 ? 6.602 7.066 -3.66 1 86.12 153 ALA B C 1
ATOM 2624 O O . ALA B 1 153 ? 5.688 7.477 -2.943 1 86.12 153 ALA B O 1
ATOM 2625 N N . ASP B 1 154 ? 6.469 6.684 -4.812 1 83.25 154 ASP B N 1
ATOM 2626 C CA . ASP B 1 154 ? 5.164 6.789 -5.465 1 83.25 154 ASP B CA 1
ATOM 2627 C C . ASP B 1 154 ? 4.152 5.844 -4.82 1 83.25 154 ASP B C 1
ATOM 2629 O O . ASP B 1 154 ? 2.986 6.199 -4.645 1 83.25 154 ASP B O 1
ATOM 2633 N N . LEU B 1 155 ? 4.566 4.641 -4.578 1 80 155 LEU B N 1
ATOM 2634 C CA . LEU B 1 155 ? 3.676 3.666 -3.957 1 80 155 LEU B CA 1
ATOM 2635 C C . LEU B 1 155 ? 3.229 4.141 -2.578 1 80 155 LEU B C 1
ATOM 2637 O O . LEU B 1 155 ? 2.045 4.059 -2.242 1 80 155 LEU B O 1
ATOM 2641 N N . ILE B 1 156 ? 4.117 4.637 -1.877 1 84.38 156 ILE B N 1
ATOM 2642 C CA . ILE B 1 156 ? 3.807 5.105 -0.531 1 84.38 156 ILE B CA 1
ATOM 2643 C C . ILE B 1 156 ? 2.873 6.312 -0.607 1 84.38 156 ILE B C 1
ATOM 2645 O O . ILE B 1 156 ? 1.924 6.418 0.172 1 84.38 156 ILE B O 1
ATOM 2649 N N . TYR B 1 157 ? 3.168 7.191 -1.501 1 86.5 157 TYR B N 1
ATOM 2650 C CA . TYR B 1 157 ? 2.289 8.336 -1.717 1 86.5 157 TYR B CA 1
ATOM 2651 C C . TYR B 1 157 ? 0.88 7.879 -2.08 1 86.5 157 TYR B C 1
ATOM 2653 O O . TYR B 1 157 ? -0.101 8.359 -1.505 1 86.5 157 TYR B O 1
ATOM 2661 N N . ALA B 1 158 ? 0.737 7.031 -3.035 1 83.44 158 ALA B N 1
ATOM 2662 C CA . ALA B 1 158 ? -0.568 6.539 -3.467 1 83.44 158 ALA B CA 1
ATOM 2663 C C . ALA B 1 158 ? -1.327 5.898 -2.307 1 83.44 158 ALA B C 1
ATOM 2665 O O . ALA B 1 158 ? -2.529 6.121 -2.148 1 83.44 158 ALA B O 1
ATOM 2666 N N . ALA B 1 159 ? -0.671 5.102 -1.525 1 84 159 ALA B N 1
ATOM 2667 C CA . ALA B 1 159 ? -1.31 4.477 -0.371 1 84 159 ALA B CA 1
ATOM 2668 C C . ALA B 1 159 ? -1.789 5.527 0.627 1 84 159 ALA B C 1
ATOM 2670 O O . ALA B 1 159 ? -2.863 5.387 1.216 1 84 159 ALA B O 1
ATOM 2671 N N . THR B 1 160 ? -1.02 6.516 0.781 1 89.19 160 THR B N 1
ATOM 2672 C CA . THR B 1 160 ? -1.359 7.602 1.692 1 89.19 160 THR B CA 1
ATOM 2673 C C . THR B 1 160 ? -2.607 8.336 1.214 1 89.19 160 THR B C 1
ATOM 2675 O O . THR B 1 160 ? -3.512 8.617 2.004 1 89.19 160 THR B O 1
ATOM 2678 N N . VAL B 1 161 ? -2.594 8.656 -0.034 1 89.19 161 VAL B N 1
ATOM 2679 C CA . VAL B 1 161 ? -3.75 9.328 -0.612 1 89.19 161 VAL B CA 1
ATOM 2680 C C . VAL B 1 161 ? -4.984 8.445 -0.482 1 89.19 161 VAL B C 1
ATOM 2682 O O . VAL B 1 161 ? -6.059 8.914 -0.096 1 89.19 161 VAL B O 1
ATOM 2685 N N . ALA B 1 162 ? -4.855 7.234 -0.706 1 85.12 162 ALA B N 1
ATOM 2686 C CA . ALA B 1 162 ? -5.965 6.285 -0.772 1 85.12 162 ALA B CA 1
ATOM 2687 C C . ALA B 1 162 ? -6.559 6.039 0.611 1 85.12 162 ALA B C 1
ATOM 2689 O O . ALA B 1 162 ? -7.777 5.918 0.756 1 85.12 162 ALA B O 1
ATOM 2690 N N . LEU B 1 163 ? -5.762 5.957 1.617 1 86.19 163 LEU B N 1
ATOM 2691 C CA . LEU B 1 163 ? -6.23 5.41 2.885 1 86.19 163 LEU B CA 1
ATOM 2692 C C . LEU B 1 163 ? -6.098 6.441 4.004 1 86.19 163 LEU B C 1
ATOM 2694 O O . LEU B 1 163 ? -6.352 6.133 5.172 1 86.19 163 LEU B O 1
ATOM 2698 N N . GLY B 1 164 ? -5.789 7.598 3.686 1 90.88 164 GLY B N 1
ATOM 2699 C CA . GLY B 1 164 ? -5.398 8.547 4.715 1 90.88 164 GLY B CA 1
ATOM 2700 C C . GLY B 1 164 ? -6.551 9.398 5.211 1 90.88 164 GLY B C 1
ATOM 2701 O O . GLY B 1 164 ? -6.387 10.203 6.129 1 90.88 164 GLY B O 1
ATOM 2702 N N . CYS B 1 165 ? -7.688 9.195 4.668 1 93.56 165 CYS B N 1
ATOM 2703 C CA . CYS B 1 165 ? -8.758 10.117 5.023 1 93.56 165 CYS B CA 1
ATOM 2704 C C . CYS B 1 165 ? -9.141 9.969 6.492 1 93.56 165 CYS B C 1
ATOM 2706 O O . CYS B 1 165 ? -9.305 10.969 7.195 1 93.56 165 CYS B O 1
ATOM 2708 N N . LYS B 1 166 ? -9.281 8.82 7 1 92.25 166 LYS B N 1
ATOM 2709 C CA . LYS B 1 166 ? -9.664 8.641 8.398 1 92.25 166 LYS B CA 1
ATOM 2710 C C . LYS B 1 166 ? -8.602 9.203 9.336 1 92.25 166 LYS B C 1
ATOM 2712 O O . LYS B 1 166 ? -8.914 10 10.227 1 92.25 166 LYS B O 1
ATOM 2717 N N . PRO B 1 167 ? -7.305 8.789 9.172 1 92.56 167 PRO B N 1
ATOM 2718 C CA . PRO B 1 167 ? -6.309 9.383 10.062 1 92.56 167 PRO B CA 1
ATOM 2719 C C . PRO B 1 167 ? -6.246 10.906 9.953 1 92.56 167 PRO B C 1
ATOM 2721 O O . PRO B 1 167 ? -6.02 11.594 10.945 1 92.56 167 PRO B O 1
ATOM 2724 N N . TYR B 1 168 ? -6.445 11.43 8.797 1 95.75 168 TYR B N 1
ATOM 2725 C CA . TYR B 1 168 ? -6.445 12.875 8.602 1 95.75 168 TYR B CA 1
ATOM 2726 C C . TYR B 1 168 ? -7.574 13.531 9.383 1 95.75 168 TYR B C 1
ATOM 2728 O O . TYR B 1 168 ? -7.348 14.469 10.156 1 95.75 168 TYR B O 1
ATOM 2736 N N . LYS B 1 169 ? -8.766 13.047 9.211 1 96.62 169 LYS B N 1
ATOM 2737 C CA . LYS B 1 169 ? -9.922 13.625 9.891 1 96.62 169 LYS B CA 1
ATOM 2738 C C . LYS B 1 169 ? -9.805 13.469 11.406 1 96.62 169 LYS B C 1
ATOM 2740 O O . LYS B 1 169 ? -10.18 14.367 12.156 1 96.62 169 LYS B O 1
ATOM 2745 N N . ASP B 1 170 ? -9.305 12.305 11.805 1 94.44 170 ASP B N 1
ATOM 2746 C CA . ASP B 1 170 ? -9.094 12.102 13.234 1 94.44 170 ASP B CA 1
ATOM 2747 C C . ASP B 1 170 ? -8.117 13.133 13.805 1 94.44 170 ASP B C 1
ATOM 2749 O O . ASP B 1 170 ? -8.352 13.68 14.883 1 94.44 170 ASP B O 1
ATOM 2753 N N . ALA B 1 171 ? -7.113 13.336 13.102 1 96.44 171 ALA B N 1
ATOM 2754 C CA . ALA B 1 171 ? -6.117 14.305 13.539 1 96.44 171 ALA B CA 1
ATOM 2755 C C . ALA B 1 171 ? -6.703 15.719 13.57 1 96.44 171 ALA B C 1
ATOM 2757 O O . ALA B 1 171 ? -6.496 16.469 14.531 1 96.44 171 ALA B O 1
ATOM 2758 N N . GLN B 1 172 ? -7.43 16.109 12.516 1 98 172 GLN B N 1
ATOM 2759 C CA . GLN B 1 172 ? -8.062 17.422 12.461 1 98 172 GLN B CA 1
ATOM 2760 C C . GLN B 1 172 ? -9.047 17.594 13.617 1 98 172 GLN B C 1
ATOM 2762 O O . GLN B 1 172 ? -9.148 18.688 14.195 1 98 172 GLN B O 1
ATOM 2767 N N . ALA B 1 173 ? -9.734 16.531 13.969 1 97.25 173 ALA B N 1
ATOM 2768 C CA . ALA B 1 173 ? -10.711 16.594 15.047 1 97.25 173 ALA B CA 1
ATOM 2769 C C . ALA B 1 173 ? -10.039 16.906 16.375 1 97.25 173 ALA B C 1
ATOM 2771 O O . ALA B 1 173 ? -10.656 17.516 17.266 1 97.25 173 ALA B O 1
ATOM 2772 N N . LYS B 1 174 ? -8.828 16.516 16.469 1 97 174 LYS B N 1
ATOM 2773 C CA . LYS B 1 174 ? -8.07 16.828 17.672 1 97 174 LYS B CA 1
ATOM 2774 C C . LYS B 1 174 ? -7.465 18.234 17.594 1 97 174 LYS B C 1
ATOM 2776 O O . LYS B 1 174 ? -7.457 18.969 18.578 1 97 174 LYS B O 1
ATOM 2781 N N . ALA B 1 175 ? -7.043 18.594 16.484 1 98.31 175 ALA B N 1
ATOM 2782 C CA . ALA B 1 175 ? -6.273 19.812 16.297 1 98.31 175 ALA B CA 1
ATOM 2783 C C . ALA B 1 175 ? -7.188 21.031 16.25 1 98.31 175 ALA B C 1
ATOM 2785 O O . ALA B 1 175 ? -6.734 22.172 16.453 1 98.31 175 ALA B O 1
ATOM 2786 N N . CYS B 1 176 ? -8.414 20.75 16 1 98.25 176 CYS B N 1
ATOM 2787 C CA . CYS B 1 176 ? -9.352 21.859 15.859 1 98.25 176 CYS B CA 1
ATOM 2788 C C . CYS B 1 176 ? -10.445 21.797 16.922 1 98.25 176 CYS B C 1
ATOM 2790 O O . CYS B 1 176 ? -10.711 20.719 17.469 1 98.25 176 CYS B O 1
ATOM 2792 N N . ILE B 1 177 ? -11.031 22.938 17.188 1 97.06 177 ILE B N 1
ATOM 2793 C CA . ILE B 1 177 ? -12.25 23.016 17.984 1 97.06 177 ILE B CA 1
ATOM 2794 C C . ILE B 1 177 ? -13.383 23.578 17.125 1 97.06 177 ILE B C 1
ATOM 2796 O O . ILE B 1 177 ? -13.148 24.391 16.234 1 97.06 177 ILE B O 1
ATOM 2800 N N . CYS B 1 178 ? -14.531 23.062 17.359 1 94.81 178 CYS B N 1
ATOM 2801 C CA . CYS B 1 178 ? -15.734 23.484 16.656 1 94.81 178 CYS B CA 1
ATOM 2802 C C . CYS B 1 178 ? -16.656 24.281 17.562 1 94.81 178 CYS B C 1
ATOM 2804 O O . CYS B 1 178 ? -17.766 23.828 17.875 1 94.81 178 CYS B O 1
ATOM 2806 N N . LYS B 1 179 ? -16.25 25.406 17.984 1 86.75 179 LYS B N 1
ATOM 2807 C CA . LYS B 1 179 ? -17.016 26.266 18.891 1 86.75 179 LYS B CA 1
ATOM 2808 C C . LYS B 1 179 ? -17.672 27.406 18.125 1 86.75 179 LYS B C 1
ATOM 2810 O O . LYS B 1 179 ? -17.078 27.984 17.219 1 86.75 179 LYS B O 1
ATOM 2815 N N . ARG B 1 180 ? -19.016 27.469 18.312 1 77.19 180 ARG B N 1
ATOM 2816 C CA . ARG B 1 180 ? -19.719 28.625 17.766 1 77.19 180 ARG B CA 1
ATOM 2817 C C . ARG B 1 180 ? -19.203 29.922 18.406 1 77.19 180 ARG B C 1
ATOM 2819 O O . ARG B 1 180 ? -18.953 29.969 19.609 1 77.19 180 ARG B O 1
ATOM 2826 N N . LYS B 1 181 ? -18.609 30.75 17.547 1 63.09 181 LYS B N 1
ATOM 2827 C CA . LYS B 1 181 ? -18.219 32.062 18.062 1 63.09 181 LYS B CA 1
ATOM 2828 C C . LYS B 1 181 ? -19.375 32.688 18.844 1 63.09 181 LYS B C 1
ATOM 2830 O O . LYS B 1 181 ? -20.516 32.688 18.406 1 63.09 181 LYS B O 1
ATOM 2835 N N . LYS B 1 182 ? -19.219 32.844 20.125 1 58.69 182 LYS B N 1
ATOM 2836 C CA . LYS B 1 182 ? -20.172 33.656 20.891 1 58.69 182 LYS B CA 1
ATOM 2837 C C . LYS B 1 182 ? -20.5 34.969 20.172 1 58.69 182 LYS B C 1
ATOM 2839 O O . LYS B 1 182 ? -19.594 35.719 19.812 1 58.69 182 LYS B O 1
ATOM 2844 N N . ILE B 1 183 ? -21.578 35.031 19.422 1 50.72 183 ILE B N 1
ATOM 2845 C CA . ILE B 1 183 ? -22.016 36.344 19.047 1 50.72 183 ILE B CA 1
ATOM 2846 C C . ILE B 1 183 ? -22.094 37.25 20.297 1 50.72 183 ILE B C 1
ATOM 2848 O O . ILE B 1 183 ? -22.797 36.906 21.25 1 50.72 183 ILE B O 1
ATOM 2852 N N . GLU B 1 184 ? -21.047 37.719 20.766 1 43.94 184 GLU B N 1
ATOM 2853 C CA . GLU B 1 184 ? -21.312 38.812 21.672 1 43.94 184 GLU B CA 1
ATOM 2854 C C . GLU B 1 184 ? -22.484 39.656 21.188 1 43.94 184 GLU B C 1
ATOM 2856 O O . GLU B 1 184 ? -22.438 40.25 20.109 1 43.94 184 GLU B O 1
ATOM 2861 N N . LEU B 1 185 ? -23.75 39.344 21.484 1 40.28 185 LEU B N 1
ATOM 2862 C CA . LEU B 1 185 ? -24.719 40.438 21.516 1 40.28 185 LEU B CA 1
ATOM 2863 C C . LEU B 1 185 ? -24.297 41.5 22.516 1 40.28 185 LEU B C 1
ATOM 2865 O O . LEU B 1 185 ? -23.844 41.188 23.625 1 40.28 185 LEU B O 1
#

Sequence (370 aa):
MLAVNQHRWYHFMLLITTHVFNVNSVLTKSRDAASNTVGDILESMHNVVSNIHDYIGDKGGCIFKCPNGVKPQKNPDHTKSSNGCGAFGFKLDSHIQIKDVTNCCDDHDFCYDTCNESKESCDKSFKKCLTKVCKRIEKHVSNVGYEGCLSTADLIYAATVALGCKPYKDAQAKACICKRKKIELMLAVNQHRWYHFMLLITTHVFNVNSVLTKSRDAASNTVGDILESMHNVVSNIHDYIGDKGGCIFKCPNGVKPQKNPDHTKSSNGCGAFGFKLDSHIQIKDVTNCCDDHDFCYDTCNESKESCDKSFKKCLTKVCKRIEKHVSNVGYEGCLSTADLIYAATVALGCKPYKDAQAKACICKRKKIEL

Nearest PDB structures (foldseek):
  8dz8-assembly5_E  TM=4.635E-01  e=2.403E+00  synthetic construct
  5ona-assembly2_D  TM=5.448E-01  e=6.104E+00  Homo sapiens
  8dz8-assembly5_E  TM=4.639E-01  e=2.305E+00  synthetic construct
  5ona-assembly2_D  TM=5.442E-01  e=5.903E+00  Homo sapiens

Secondary structure (DSSP, 8-state):
-----GGGGGGG-----------HHHHHTTTSS----HHHHHHHHHHHHHTHHHHH-BTTB-----TTSPPPEE-TT--------EETTEE-TTT---HHHHHHHHHHHHHHTSTT--HHHHHHHHHHHHHHHHHHHGGGS-HHHHHHHHHHHHHHHHHHHHH-HHHHHHHHHHHEE--------/------GGGGGG-----------HHHHGGGSSS----HHHHHHHHHHHHHTHHHHH-BTTB-----TTSPPPEE-TT-------SEETTEE-TTT---HHHHHHHHHHHHHHTSTT--HHHHHHHHHHHHHHHHHHHGGGS-HHHHHHHHHHHHHHHHHHHHH-HHHHHHHHHHHEE--------

Foldseek 3Di:
DDPPCVVPPPDVDDCPPPPVPPPPPVPVVLVVACCVDPVNVVVLVVVCVVVVCQQQDDPVFFDAADPVRAAWAFDPPDDQFADFDDFSPGDCCSVDVDVQLRVLRGQLSSQLLAAPRGNVVSLVSSLVSQLVVLVVCVVVDDPVVSVVSNVVSVVSSVRCNRGVRNVSNVSNPRRTDDDDPPPPD/DDPPVVPPPPDVDDPPVPPVPCPPPVPVVLVVPCPVPPVVVVVLVVVCVVVVCQQQDDPVFFDAADPVRAAWAFDPPDDQFADFDDASPRDCCSVDVDVQLRVLRGQLSSQLLAAPRGNVVSLVSSLVSQLVVLVVCVVVDDPVVSVVSNVVSVVSSVRCNRGVRNVSNVSNPRRTDDDDPPPPD

pLDDT: mean 74.99, std 25.27, range [23.64, 98.56]

Solvent-accessible surface area (backbone atoms only — not comparable to full-atom values): 20956 Å² total; per-residue (Å²): 138,76,81,70,75,64,68,72,66,61,77,77,66,70,82,69,71,73,72,68,71,76,64,57,76,73,54,63,67,52,75,76,35,82,72,62,39,69,59,54,44,35,53,46,45,52,61,41,58,78,45,39,62,50,21,42,42,49,80,90,48,60,77,82,71,33,92,85,69,44,70,68,34,74,28,88,87,49,74,66,55,62,80,45,39,59,54,85,88,36,68,33,44,88,40,49,77,44,64,73,58,33,50,34,28,27,53,34,34,34,38,38,24,33,48,88,54,51,55,67,60,33,49,52,50,34,38,51,43,44,47,49,58,37,61,72,43,37,90,66,37,52,73,64,51,39,45,48,42,48,26,49,35,49,51,53,38,51,51,43,64,35,48,35,28,35,65,36,42,56,30,30,59,56,16,22,36,69,65,77,74,75,72,79,122,140,80,78,72,77,71,69,80,70,65,78,82,65,70,85,71,73,74,74,70,72,77,62,56,75,73,55,64,66,51,75,78,37,79,73,64,37,69,59,55,44,36,53,46,45,51,62,42,58,79,44,38,62,49,20,43,43,49,79,89,49,60,77,81,72,32,92,86,68,45,70,69,35,73,28,90,88,49,73,66,55,62,81,45,39,59,55,86,88,35,69,33,42,89,39,51,76,45,64,73,58,32,50,33,27,27,54,33,34,34,40,36,25,32,48,87,56,51,56,67,60,33,50,51,50,34,38,51,44,44,46,48,58,38,59,72,43,38,90,65,37,51,72,63,51,38,46,49,42,49,28,48,35,50,52,53,38,50,51,44,65,37,49,35,28,35,62,37,40,55,29,28,61,56,16,22,36,71,64,77,74,74,72,78,123

Organism: Lymnaea stagnalis (NCBI:txid6523)